Protein AF-A0AAU2UJ15-F1 (afdb_monomer)

Solvent-accessible surface area (backbone atoms only — not comparable to full-atom values): 10724 Å² total; per-residue (Å²): 136,93,80,80,97,54,66,76,59,52,55,51,50,56,51,51,50,52,51,50,54,52,50,50,51,55,49,51,56,48,47,50,37,36,48,53,30,45,54,50,27,61,75,67,70,46,86,67,43,68,68,54,33,18,59,71,30,73,46,54,61,64,54,37,71,73,34,65,74,45,36,48,53,51,52,52,49,37,51,54,49,55,63,68,65,68,82,58,91,73,68,73,41,75,65,53,58,51,49,53,52,49,50,53,51,50,51,51,52,51,52,50,52,50,53,51,52,51,52,51,51,51,51,53,50,51,50,51,54,52,52,49,53,54,49,51,54,49,50,54,51,49,53,53,49,52,54,51,49,54,51,52,53,49,54,52,48,52,50,50,53,50,51,55,50,51,54,50,54,49,52,51,53,52,51,50,50,50,52,52,53,51,50,50,55,50,51,62,69,69,54,77,81,131

Foldseek 3Di:
DDDDDCPVVVVVVVVVVVVVVVVVVVLVLLLVLLLVQLVVCLVVVHQQDLVSSCVRSVHDSVSCVVDVVSVVSSVVSNVVSVVVPPDPVCPCDPVVVVVVVVVVVVVVVVVVVVVVVVVVVVVVVVVVVVVVVVVVVVVVVVVVVVVVVVVVVVVVVVVVVVVVVVVVVVVVVVVVVVVVVVVVVVVVVPDDDD

pLDDT: mean 87.51, std 13.22, range [42.09, 98.0]

Secondary structure (DSSP, 8-state):
------HHHHHHHHHHHHHHHHHHHHHHHHHHHHHHHHHHHHHTTPPP-HHHHHHHTT--HHHHHHSHHHHHHHHHHHHHHHHHT-SSTT-S-HHHHHHHHHHHHHHHHHHHHHHHHHHHHHHHHHHHHHHHHHHHHHHHHHHHHHHHHHHHHHHHHHHHHHHHHHHHHHHHHHHHHHHHHHHHHHHHHHS---

Mean predicted aligned error: 18.88 Å

Radius of gyration: 60.94 Å; Cα contacts (8 Å, |Δi|>4): 57; chains: 1; bounding box: 111×70×178 Å

Sequence (194 aa):
MKRPATSGANDRNARVERLRASRAKDSEDKIRRALDAVDGLLRSGRRITVTQVARDAAVSTWFIYNQPPVHQAVQDGIAAQREHVVPEARQVSSAGLRTDLALAREEIKDLKKERDRLRNRVRLSLGAELDEVNRNELIERVQQLEQRNTTLDQELSEARDQITALEGRLREAEDDLTAARGSLRRAMRAVPSP

Structure (mmCIF, N/CA/C/O backbone):
data_AF-A0AAU2UJ15-F1
#
_entry.id   AF-A0AAU2UJ15-F1
#
loop_
_atom_site.group_PDB
_atom_site.id
_atom_site.type_symbol
_atom_site.label_atom_id
_atom_site.label_alt_id
_atom_site.label_comp_id
_atom_site.label_asym_id
_atom_site.label_entity_id
_atom_site.label_seq_id
_atom_site.pdbx_PDB_ins_code
_atom_site.Cartn_x
_atom_site.Cartn_y
_atom_site.Cartn_z
_atom_site.occupancy
_atom_site.B_iso_or_equiv
_atom_site.auth_seq_id
_atom_site.auth_comp_id
_atom_site.auth_asym_id
_atom_site.auth_atom_id
_atom_site.pdbx_PDB_model_num
ATOM 1 N N . MET A 1 1 ? -6.739 57.228 104.298 1.00 42.09 1 MET A N 1
ATOM 2 C CA . MET A 1 1 ? -6.762 55.790 103.941 1.00 42.09 1 MET A CA 1
ATOM 3 C C . MET A 1 1 ? -7.404 55.630 102.569 1.00 42.09 1 MET A C 1
ATOM 5 O O . MET A 1 1 ? -8.563 55.981 102.407 1.00 42.09 1 MET A O 1
ATOM 9 N N . LYS A 1 2 ? -6.631 55.184 101.570 1.00 53.44 2 LYS A N 1
ATOM 10 C CA . LYS A 1 2 ? -7.093 54.915 100.198 1.00 53.44 2 LYS A CA 1
ATOM 11 C C . LYS A 1 2 ? -7.859 53.585 100.158 1.00 53.44 2 LYS A C 1
ATOM 13 O O . LYS A 1 2 ? -7.318 52.569 100.583 1.00 53.44 2 LYS A O 1
ATOM 18 N N . ARG A 1 3 ? -9.081 53.596 99.620 1.00 51.34 3 ARG A N 1
ATOM 19 C CA . ARG A 1 3 ? -9.895 52.423 99.244 1.00 51.34 3 ARG A CA 1
ATOM 20 C C . ARG A 1 3 ? -10.699 52.756 97.973 1.00 51.34 3 ARG A C 1
ATOM 22 O O . ARG A 1 3 ? -10.969 53.932 97.747 1.00 51.34 3 ARG A O 1
ATOM 29 N N . PRO A 1 4 ? -10.949 51.776 97.087 1.00 51.72 4 PRO A N 1
ATOM 30 C CA . PRO A 1 4 ? -10.333 51.819 95.763 1.00 51.72 4 PRO A CA 1
ATOM 31 C C . PRO A 1 4 ? -11.321 51.858 94.588 1.00 51.72 4 PRO A C 1
ATOM 33 O O . PRO A 1 4 ? -12.493 51.510 94.696 1.00 51.72 4 PRO A O 1
ATOM 36 N N . ALA A 1 5 ? -10.785 52.240 93.428 1.00 55.31 5 ALA A N 1
ATOM 37 C CA . ALA A 1 5 ? -11.439 52.308 92.124 1.00 55.31 5 ALA A CA 1
ATOM 38 C C . ALA A 1 5 ? -11.679 50.920 91.477 1.00 55.31 5 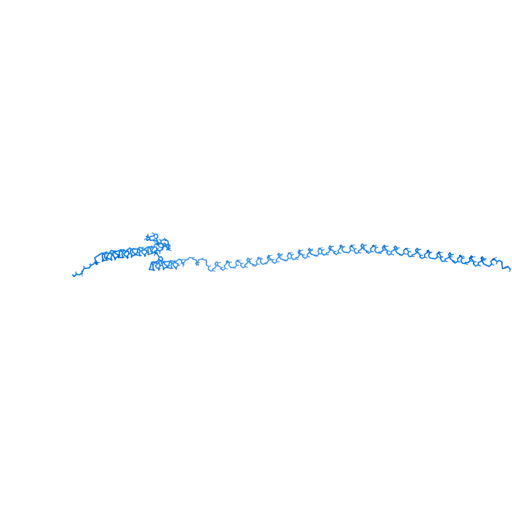ALA A C 1
ATOM 40 O O . ALA A 1 5 ? -11.244 50.670 90.355 1.00 55.31 5 ALA A O 1
ATOM 41 N N . THR A 1 6 ? -12.356 49.996 92.168 1.00 54.03 6 THR A N 1
ATOM 42 C CA . THR A 1 6 ? -12.600 48.615 91.685 1.00 54.03 6 THR A CA 1
ATOM 43 C C . THR A 1 6 ? -14.027 48.337 91.192 1.00 54.03 6 THR A C 1
ATOM 45 O O . THR A 1 6 ? -14.263 47.294 90.586 1.00 54.03 6 THR A O 1
ATOM 48 N N . SER A 1 7 ? -14.983 49.256 91.368 1.00 58.38 7 SER A N 1
ATOM 49 C CA . SER A 1 7 ? -16.401 49.014 91.030 1.00 58.38 7 SER A CA 1
ATOM 50 C C . SER A 1 7 ? -16.671 48.900 89.513 1.00 58.38 7 SER A C 1
ATOM 52 O O . SER A 1 7 ? -17.309 47.946 89.074 1.00 58.38 7 SER A O 1
ATOM 54 N N . GLY A 1 8 ? -16.099 49.779 88.679 1.00 59.44 8 GLY A N 1
ATOM 55 C CA . GLY A 1 8 ? -16.345 49.782 87.223 1.00 59.44 8 GLY A CA 1
ATOM 56 C C . GLY A 1 8 ? -15.648 48.670 86.418 1.00 59.44 8 GLY A C 1
ATOM 57 O O . GLY A 1 8 ? -15.993 48.433 85.258 1.00 59.44 8 GLY A O 1
ATOM 58 N N . ALA A 1 9 ? -14.659 47.988 87.004 1.00 60.19 9 ALA A N 1
ATOM 59 C CA . ALA A 1 9 ? -14.038 46.798 86.411 1.00 60.19 9 ALA A CA 1
ATOM 60 C C . ALA A 1 9 ? -14.859 45.532 86.717 1.00 60.19 9 ALA A C 1
ATOM 62 O O . ALA A 1 9 ? -15.022 44.675 85.849 1.00 60.19 9 ALA A O 1
ATOM 63 N N . ASN A 1 10 ? -15.440 45.457 87.918 1.00 66.19 10 ASN A N 1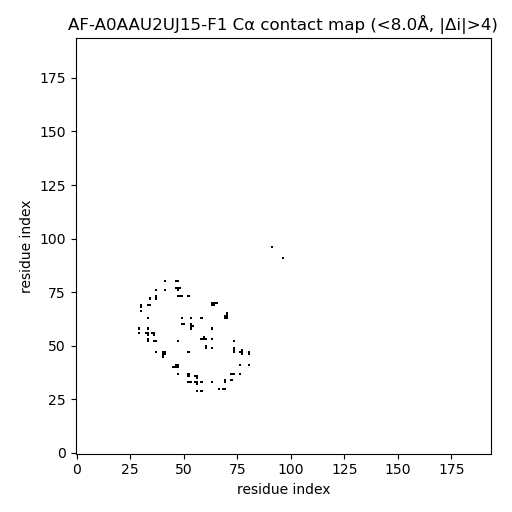
ATOM 64 C CA . ASN A 1 10 ? -16.254 44.326 88.356 1.00 66.19 10 ASN A CA 1
ATOM 65 C C . ASN A 1 10 ? -17.585 44.239 87.583 1.00 66.19 10 ASN A C 1
ATOM 67 O O . ASN A 1 10 ? -18.014 43.157 87.193 1.00 66.19 10 ASN A O 1
ATOM 71 N N . ASP A 1 11 ? -18.183 45.390 87.265 1.00 74.00 11 ASP A N 1
ATOM 72 C CA . ASP A 1 11 ? -19.453 45.468 86.530 1.00 74.00 11 ASP A CA 1
ATOM 73 C C . ASP A 1 11 ? -19.299 45.119 85.031 1.00 74.00 11 ASP A C 1
ATOM 75 O O . ASP A 1 11 ? -20.148 44.457 84.423 1.00 74.00 11 ASP A O 1
ATOM 79 N N . ARG A 1 12 ? -18.144 45.463 84.436 1.00 76.12 12 ARG A N 1
ATOM 80 C CA . ARG A 1 12 ? -17.758 45.004 83.089 1.00 76.12 12 ARG A CA 1
ATOM 81 C C . ARG A 1 12 ? -17.547 43.494 83.045 1.00 76.12 12 ARG A C 1
ATOM 83 O O . ARG A 1 12 ? -18.076 42.852 82.140 1.00 76.12 12 ARG A O 1
ATOM 90 N N . ASN A 1 13 ? -16.843 42.924 84.021 1.00 82.75 13 ASN A N 1
ATOM 91 C CA . ASN A 1 13 ? -16.630 41.478 84.096 1.00 82.75 13 ASN A CA 1
ATOM 92 C C . ASN A 1 13 ? -17.957 40.727 84.282 1.00 82.75 13 ASN A C 1
ATOM 94 O O . ASN A 1 13 ? -18.231 39.790 83.539 1.00 82.75 13 ASN A O 1
ATOM 98 N N . ALA A 1 14 ? -18.844 41.201 85.163 1.00 81.44 14 ALA A N 1
ATOM 99 C CA . ALA A 1 14 ? -20.175 40.617 85.346 1.00 81.44 14 ALA A CA 1
ATOM 100 C C . ALA A 1 14 ? -21.054 40.705 84.080 1.00 81.44 14 ALA A C 1
ATOM 102 O O . ALA A 1 14 ? -21.854 39.810 83.797 1.00 81.44 14 ALA A O 1
ATOM 103 N N . ARG A 1 15 ? -20.924 41.774 83.282 1.00 81.31 15 ARG A N 1
ATOM 104 C CA . ARG A 1 15 ? -21.587 41.884 81.970 1.00 81.31 15 ARG A CA 1
ATOM 105 C C . ARG A 1 15 ? -20.995 40.911 80.943 1.00 81.31 15 ARG A C 1
ATOM 107 O O . ARG A 1 15 ? -21.758 40.299 80.198 1.00 81.31 15 ARG A O 1
ATOM 114 N N . VAL A 1 16 ? -19.671 40.756 80.905 1.00 87.44 16 VAL A N 1
ATOM 115 C CA . VAL A 1 16 ? -18.987 39.808 80.008 1.00 87.44 16 VAL A CA 1
ATOM 116 C C . VAL A 1 16 ? -19.365 38.366 80.345 1.00 87.44 16 VAL A C 1
ATOM 118 O O . VAL A 1 16 ? -19.682 37.603 79.434 1.00 87.44 16 VAL A O 1
ATOM 121 N N . GLU A 1 17 ? -19.428 38.008 81.627 1.00 86.31 17 GLU A N 1
ATOM 122 C CA . GLU A 1 17 ? -19.842 36.668 82.056 1.00 86.31 17 GLU A CA 1
ATOM 123 C C . GLU A 1 17 ? -21.307 36.374 81.716 1.00 86.31 17 GLU A C 1
ATOM 125 O O . GLU A 1 17 ? -21.610 35.310 81.178 1.00 86.31 17 GLU A O 1
ATOM 130 N N . ARG A 1 18 ? -22.218 37.342 81.893 1.00 85.38 18 ARG A N 1
ATOM 131 C CA . ARG A 1 18 ? -23.610 37.191 81.430 1.00 85.38 18 ARG A CA 1
ATOM 132 C C . ARG A 1 18 ? -23.704 36.969 79.918 1.00 85.38 18 ARG A C 1
ATOM 134 O O . ARG A 1 18 ? -24.502 36.149 79.470 1.00 85.38 18 ARG A O 1
ATOM 141 N N . LEU A 1 19 ? -22.874 37.655 79.129 1.00 87.50 19 LEU A N 1
ATOM 142 C CA . LEU A 1 19 ? -22.829 37.461 77.677 1.00 87.50 19 LEU A CA 1
ATOM 143 C C . LEU A 1 19 ? -22.267 36.082 77.297 1.00 87.50 19 LEU A C 1
ATOM 145 O O . LEU A 1 19 ? -22.782 35.450 76.376 1.00 87.50 19 LEU A O 1
ATOM 149 N N . ARG A 1 20 ? -21.235 35.604 78.002 1.00 88.25 20 ARG A N 1
ATOM 150 C CA . ARG A 1 20 ? -20.675 34.256 77.811 1.00 88.25 20 ARG A CA 1
ATOM 151 C C . ARG A 1 20 ? -21.703 33.177 78.131 1.00 88.25 20 ARG A C 1
ATOM 153 O O . ARG A 1 20 ? -21.905 32.293 77.306 1.00 88.25 20 ARG A O 1
ATOM 160 N N . ALA A 1 21 ? -22.398 33.300 79.261 1.00 85.81 21 ALA A N 1
ATOM 161 C CA . ALA A 1 21 ? -23.451 32.371 79.661 1.00 85.81 21 ALA A CA 1
ATOM 162 C C . ALA A 1 21 ? -24.615 32.348 78.654 1.00 85.81 21 ALA A C 1
ATOM 164 O O . ALA A 1 21 ? -25.065 31.275 78.257 1.00 85.81 21 ALA A O 1
ATOM 165 N N . SER A 1 22 ? -25.052 33.518 78.171 1.00 88.62 22 SER A N 1
ATOM 166 C CA . SER A 1 22 ? -26.078 33.601 77.123 1.00 88.62 22 SER A CA 1
ATOM 167 C C . SER A 1 22 ? -25.632 32.897 75.840 1.00 88.62 22 SER A C 1
ATOM 169 O O . SER A 1 22 ? -26.386 32.114 75.275 1.00 88.62 22 SER A O 1
ATOM 171 N N . ARG A 1 23 ? -24.388 33.124 75.396 1.00 86.62 23 ARG A N 1
ATOM 172 C CA . ARG A 1 23 ? -23.853 32.487 74.183 1.00 86.62 23 ARG A CA 1
ATOM 173 C C . ARG A 1 23 ? -23.666 30.981 74.327 1.00 86.62 23 ARG A C 1
ATOM 175 O O . ARG A 1 23 ? -23.845 30.271 73.342 1.00 86.62 23 ARG A O 1
ATOM 182 N N . ALA A 1 24 ? -23.305 30.503 75.517 1.00 86.25 24 ALA A N 1
ATOM 183 C CA . ALA A 1 24 ? -23.212 29.075 75.798 1.00 86.25 24 ALA A CA 1
ATOM 184 C C . ALA A 1 24 ? -24.586 28.411 75.640 1.00 86.25 24 ALA A C 1
ATOM 186 O O . ALA A 1 24 ? -24.714 27.462 74.870 1.00 86.25 24 ALA A O 1
ATOM 187 N N . LYS A 1 25 ? -25.628 28.999 76.242 1.00 88.69 25 LYS A N 1
ATOM 188 C CA . LYS A 1 25 ? -27.009 28.523 76.106 1.00 88.69 25 LYS A CA 1
ATOM 189 C C . LYS A 1 25 ? -27.497 28.542 74.653 1.00 88.69 25 LYS A C 1
ATOM 191 O O . LYS A 1 25 ? -28.014 27.542 74.164 1.00 88.69 25 LYS A O 1
ATOM 196 N N . ASP A 1 26 ? -27.245 29.633 73.928 1.00 88.19 26 ASP A N 1
ATOM 197 C CA . ASP A 1 26 ? -27.602 29.731 72.506 1.00 88.19 26 ASP A CA 1
ATOM 198 C C . ASP A 1 26 ? -26.884 28.672 71.654 1.00 88.19 26 ASP A C 1
ATOM 200 O O . ASP A 1 26 ? -27.421 28.193 70.651 1.00 88.19 26 ASP A O 1
ATOM 204 N N . SER A 1 27 ? -25.647 28.325 72.020 1.00 88.19 27 SER A N 1
ATOM 205 C CA . SER A 1 27 ? -24.882 27.273 71.354 1.00 88.19 27 SER A CA 1
ATOM 206 C C . SER A 1 27 ? -25.470 25.895 71.647 1.00 88.19 27 SER A C 1
ATOM 208 O O . SER A 1 27 ? -25.670 25.121 70.715 1.00 88.19 27 SER A O 1
ATOM 210 N N . GLU A 1 28 ? -25.798 25.599 72.905 1.00 91.62 28 GLU A N 1
ATOM 211 C CA . GLU A 1 28 ? -26.441 24.342 73.311 1.00 91.62 28 GLU A CA 1
ATOM 212 C C . GLU A 1 28 ? -27.790 24.139 72.612 1.00 91.62 28 GLU A C 1
ATOM 214 O O . GLU A 1 28 ? -28.056 23.062 72.078 1.00 91.62 28 GLU A O 1
ATOM 219 N N . ASP A 1 29 ? -28.611 25.187 72.526 1.00 92.69 29 ASP A N 1
ATOM 220 C CA . ASP A 1 29 ? -29.911 25.130 71.853 1.00 92.69 29 ASP A CA 1
ATOM 221 C C . ASP A 1 29 ? -29.770 24.905 70.338 1.00 92.69 29 ASP A C 1
ATOM 223 O O . ASP A 1 29 ? -30.597 24.230 69.718 1.00 92.69 29 ASP A O 1
ATOM 227 N N . LYS A 1 30 ? -28.711 25.437 69.714 1.00 92.56 30 LYS A N 1
ATOM 228 C CA . LYS A 1 30 ? -28.386 25.159 68.304 1.00 92.56 30 LYS A CA 1
ATOM 229 C C . LYS A 1 30 ? -27.865 23.738 68.098 1.00 92.56 30 LYS A C 1
ATOM 231 O O . LYS A 1 30 ? -28.223 23.124 67.096 1.00 92.56 30 LYS A O 1
ATOM 236 N N . ILE A 1 31 ? -27.056 23.215 69.023 1.00 94.00 31 ILE A N 1
ATOM 237 C CA . ILE A 1 31 ? -26.585 21.822 68.981 1.00 94.00 31 ILE A CA 1
ATOM 238 C C . ILE A 1 31 ? -27.782 20.878 69.081 1.00 94.00 31 ILE A C 1
ATOM 240 O O . ILE A 1 31 ? -27.936 20.014 68.223 1.00 94.00 31 ILE A O 1
ATOM 244 N N . ARG A 1 32 ? -28.666 21.087 70.066 1.00 94.38 32 ARG A N 1
ATOM 245 C CA . ARG A 1 32 ? -29.850 20.245 70.284 1.00 94.38 32 ARG A CA 1
ATOM 246 C C . ARG A 1 32 ? -30.734 20.177 69.040 1.00 94.38 32 ARG A C 1
ATOM 248 O O . ARG A 1 32 ? -30.984 19.089 68.540 1.00 94.38 32 ARG A O 1
ATOM 255 N N . ARG A 1 33 ? -31.092 21.332 68.465 1.00 94.81 33 ARG A N 1
ATOM 256 C CA . ARG A 1 33 ? -31.900 21.388 67.232 1.00 94.81 33 ARG A CA 1
ATOM 257 C C . ARG A 1 33 ? -31.240 20.684 66.049 1.00 94.81 33 ARG A C 1
ATOM 259 O O . ARG A 1 33 ? -31.937 20.097 65.229 1.00 94.81 33 ARG A O 1
ATOM 266 N N . ALA A 1 34 ? -29.915 20.759 65.938 1.00 94.00 34 ALA A N 1
ATOM 267 C CA . ALA A 1 34 ? -29.193 20.094 64.863 1.00 94.00 34 ALA A CA 1
ATOM 268 C C . ALA A 1 34 ? -29.192 18.568 65.016 1.00 94.00 34 ALA A C 1
ATOM 270 O O . ALA A 1 34 ? -29.388 17.873 64.022 1.00 94.00 34 ALA A O 1
ATOM 271 N N . LEU A 1 35 ? -29.040 18.056 66.239 1.00 94.62 35 LEU A N 1
ATOM 272 C CA . LEU A 1 35 ? -29.158 16.624 66.523 1.00 94.62 35 LEU A CA 1
ATOM 273 C C . LEU A 1 35 ? -30.591 16.122 66.288 1.00 94.62 35 LEU A C 1
ATOM 275 O O . LEU A 1 35 ? -30.781 15.147 65.566 1.00 94.62 35 LEU A O 1
ATOM 279 N N . ASP A 1 36 ? -31.600 16.857 66.767 1.00 94.88 36 ASP A N 1
ATOM 280 C CA . ASP A 1 36 ? -33.013 16.517 66.548 1.00 94.88 36 ASP A CA 1
ATOM 281 C C . ASP A 1 36 ? -33.367 16.461 65.049 1.00 94.88 36 ASP A C 1
ATOM 283 O O . ASP A 1 36 ? -34.137 15.602 64.610 1.00 94.88 36 ASP A O 1
ATOM 287 N N . ALA A 1 37 ? -32.788 17.359 64.241 1.00 94.69 37 ALA A N 1
ATOM 288 C CA . ALA A 1 37 ? -32.964 17.364 62.790 1.00 94.69 37 ALA A CA 1
ATOM 289 C C . ALA A 1 37 ? -32.333 16.131 62.121 1.00 94.69 37 ALA A C 1
ATOM 291 O O . ALA A 1 37 ? -32.938 15.557 61.214 1.00 94.69 37 ALA A O 1
ATOM 292 N N . VAL A 1 38 ? -31.151 15.692 62.574 1.00 93.50 38 VAL A N 1
ATOM 293 C CA . VAL A 1 38 ? -30.529 14.442 62.101 1.00 93.50 38 VAL A CA 1
ATOM 294 C C . VAL A 1 38 ? -31.427 13.247 62.428 1.00 93.50 38 VAL A C 1
ATOM 296 O O . VAL A 1 38 ? -31.755 12.472 61.528 1.00 93.50 38 VAL A O 1
ATOM 299 N N . ASP A 1 39 ? -31.914 13.148 63.665 1.00 91.81 39 ASP A N 1
ATOM 300 C CA . ASP A 1 39 ? -32.799 12.059 64.097 1.00 91.81 39 ASP A CA 1
ATOM 301 C C . ASP A 1 39 ? -34.148 12.065 63.365 1.00 91.81 39 ASP A C 1
ATOM 303 O O . ASP A 1 39 ? -34.732 11.014 63.082 1.00 91.81 39 ASP A O 1
ATOM 307 N N . GLY A 1 40 ? -34.680 13.248 63.050 1.00 90.94 40 GLY A N 1
ATOM 308 C CA . GLY A 1 40 ? -35.883 13.399 62.231 1.00 90.94 40 GLY A CA 1
ATOM 309 C C . GLY A 1 40 ? -35.680 12.903 60.796 1.00 90.94 40 GLY A C 1
ATOM 310 O O . GLY A 1 40 ? -36.541 12.211 60.243 1.00 90.94 40 GLY A O 1
ATOM 311 N N . LEU A 1 41 ? -34.527 13.202 60.192 1.00 90.75 41 LEU A N 1
ATOM 312 C CA . LEU A 1 41 ? -34.178 12.730 58.850 1.00 90.75 41 LEU A CA 1
ATOM 313 C C . LEU A 1 41 ? -33.923 11.217 58.819 1.00 90.75 41 LEU A C 1
ATOM 315 O O . LEU A 1 41 ? -34.392 10.551 57.897 1.00 90.75 41 LEU A O 1
ATOM 319 N N . LEU A 1 42 ? -33.277 10.665 59.852 1.00 88.50 42 LEU A N 1
ATOM 320 C CA . LEU A 1 42 ? -33.111 9.218 60.017 1.00 88.50 42 LEU A CA 1
ATOM 321 C C . LEU A 1 42 ? -34.465 8.505 60.097 1.00 88.50 42 LEU A C 1
ATOM 323 O O . LEU A 1 42 ? -34.724 7.594 59.313 1.00 88.50 42 LEU A O 1
ATOM 327 N N . ARG A 1 43 ? -35.362 8.957 60.985 1.00 85.75 43 ARG A N 1
ATOM 328 C CA . ARG A 1 43 ? -36.688 8.341 61.181 1.00 85.75 43 ARG A CA 1
ATOM 329 C C . ARG A 1 43 ? -37.600 8.448 59.962 1.00 85.75 43 ARG A C 1
ATOM 331 O O . ARG A 1 43 ? -38.386 7.544 59.711 1.00 85.75 43 ARG A O 1
ATOM 338 N N . SER A 1 44 ? -37.508 9.546 59.213 1.00 85.62 44 SER A N 1
ATOM 339 C CA . SER A 1 44 ? -38.316 9.754 58.004 1.00 85.62 44 SER A CA 1
ATOM 340 C C . SER A 1 44 ? -37.746 9.079 56.753 1.00 85.62 44 SER A C 1
ATOM 342 O O . SER A 1 44 ? -38.377 9.141 55.699 1.00 85.62 44 SER A O 1
ATOM 344 N N . GLY A 1 45 ? -36.552 8.478 56.831 1.00 80.38 45 GLY A N 1
ATOM 345 C CA . GLY A 1 45 ? -35.865 7.889 55.677 1.00 80.38 45 GLY A CA 1
ATOM 346 C C . GLY A 1 45 ? -35.435 8.914 54.619 1.00 80.38 45 GLY A C 1
ATOM 347 O O . GLY A 1 45 ? -35.028 8.543 53.518 1.00 80.38 45 GLY A O 1
ATOM 348 N N . ARG A 1 46 ? -35.521 10.216 54.919 1.00 83.06 46 ARG A N 1
ATOM 349 C CA . ARG A 1 46 ? -35.112 11.287 54.004 1.00 83.06 46 ARG A CA 1
ATOM 350 C C . ARG A 1 46 ? -33.593 11.381 53.980 1.00 83.06 46 ARG A C 1
ATOM 352 O O . ARG A 1 46 ? -32.941 11.295 55.017 1.00 83.06 46 ARG A O 1
ATOM 359 N N . ARG A 1 47 ? -33.022 11.615 52.796 1.00 85.62 47 ARG A N 1
ATOM 360 C CA . ARG A 1 47 ? -31.566 11.702 52.616 1.00 85.62 47 ARG A CA 1
ATOM 361 C C . ARG A 1 47 ? -30.948 12.758 53.538 1.00 85.62 47 ARG A C 1
ATOM 363 O O . ARG A 1 47 ? -31.287 13.939 53.447 1.00 85.62 47 ARG A O 1
ATOM 370 N N . ILE A 1 48 ? -29.993 12.334 54.359 1.00 90.69 48 ILE A N 1
ATOM 371 C CA . ILE A 1 48 ? -29.238 13.214 55.250 1.00 90.69 48 ILE A CA 1
ATOM 372 C C . ILE A 1 48 ? -28.136 13.897 54.446 1.00 90.69 48 ILE A C 1
ATOM 374 O O . ILE A 1 48 ? -27.325 13.259 53.774 1.00 90.69 48 ILE A O 1
ATOM 378 N N . THR A 1 49 ? -28.111 15.225 54.503 1.00 92.69 49 THR A N 1
ATOM 379 C CA . THR A 1 49 ? -27.025 16.050 53.970 1.00 92.69 49 THR A CA 1
ATOM 380 C C . THR A 1 49 ? -26.770 17.215 54.915 1.00 92.69 49 THR A C 1
ATOM 382 O O . THR A 1 49 ? -27.680 17.683 55.598 1.00 92.69 49 THR A O 1
ATOM 385 N N . VAL A 1 50 ? -25.540 17.735 54.918 1.00 91.56 50 VAL A N 1
ATOM 386 C CA . VAL A 1 50 ? -25.164 18.890 55.751 1.00 91.56 50 VAL A CA 1
ATOM 387 C C . VAL A 1 50 ? -26.069 20.097 55.470 1.00 91.56 50 VAL A C 1
ATOM 389 O O . VAL A 1 50 ? -26.495 20.787 56.390 1.00 91.56 50 VAL A O 1
ATOM 392 N N . THR A 1 51 ? -26.419 20.334 54.203 1.00 93.06 51 THR A N 1
ATOM 393 C CA . THR A 1 51 ? -27.307 21.438 53.810 1.00 93.06 51 THR A CA 1
ATOM 394 C C . THR A 1 51 ? -28.743 21.233 54.281 1.00 93.06 51 THR A C 1
ATOM 396 O O . THR A 1 51 ? -29.390 22.202 54.675 1.00 93.06 51 THR A O 1
ATOM 399 N N . GLN A 1 52 ? -29.242 19.995 54.269 1.00 92.44 52 GLN A N 1
ATOM 400 C CA . GLN A 1 52 ? -30.587 19.685 54.743 1.00 92.44 52 GLN A CA 1
ATOM 401 C C . GLN A 1 52 ? -30.682 19.799 56.266 1.00 92.44 52 GLN A C 1
ATOM 403 O O . GLN A 1 52 ? -31.609 20.430 56.760 1.00 92.44 52 GLN A O 1
ATOM 408 N N . VAL A 1 53 ? -29.689 19.282 56.995 1.00 93.88 53 VAL A N 1
ATOM 409 C CA . VAL A 1 53 ? -29.615 19.413 58.459 1.00 93.88 53 VAL A CA 1
ATOM 410 C C . VAL A 1 53 ? -29.518 20.885 58.864 1.00 93.88 53 VAL A C 1
ATOM 412 O O . VAL A 1 53 ? -30.244 21.326 59.748 1.00 93.88 53 VAL A O 1
ATOM 415 N N . ALA A 1 54 ? -28.684 21.677 58.179 1.00 94.75 54 ALA A N 1
ATOM 416 C CA . ALA A 1 54 ? -28.560 23.114 58.436 1.00 94.75 54 ALA A CA 1
ATOM 417 C C . ALA A 1 54 ? -29.898 23.850 58.262 1.00 94.75 54 ALA A C 1
ATOM 419 O O . ALA A 1 54 ? -30.265 24.687 59.089 1.00 94.75 54 ALA A O 1
ATOM 420 N N . ARG A 1 55 ? -30.640 23.505 57.204 1.00 94.19 55 ARG A N 1
ATOM 421 C CA . ARG A 1 55 ? -31.955 24.080 56.910 1.00 94.19 55 ARG A CA 1
ATOM 422 C C . ARG A 1 55 ? -32.991 23.693 57.966 1.00 94.19 55 ARG A C 1
ATOM 424 O O . ARG A 1 55 ? -33.639 24.584 58.506 1.00 94.19 55 ARG A O 1
ATOM 431 N N . ASP A 1 56 ? -33.110 22.406 58.280 1.00 93.56 56 ASP A N 1
ATOM 432 C CA . ASP A 1 56 ? -34.137 21.889 59.197 1.00 93.56 56 ASP A CA 1
ATOM 433 C C . ASP A 1 56 ? -33.878 22.329 60.648 1.00 93.56 56 ASP A C 1
ATOM 435 O O . ASP A 1 56 ? -34.814 22.618 61.390 1.00 93.56 56 ASP A O 1
ATOM 439 N N . ALA A 1 57 ? -32.609 22.480 61.035 1.00 93.44 57 ALA A N 1
ATOM 440 C CA . ALA A 1 57 ? -32.219 22.983 62.350 1.00 93.44 57 ALA A CA 1
ATOM 441 C C . ALA A 1 57 ? -32.123 24.519 62.433 1.00 93.44 57 ALA A C 1
ATOM 443 O O . ALA A 1 57 ? -31.861 25.055 63.513 1.00 93.44 57 ALA A O 1
ATOM 444 N N . ALA A 1 58 ? -32.314 25.239 61.320 1.00 94.06 58 ALA A N 1
ATOM 445 C CA . ALA A 1 58 ? -32.102 26.684 61.199 1.00 94.06 58 ALA A CA 1
ATOM 446 C C . ALA A 1 58 ? -30.744 27.145 61.780 1.00 94.06 58 ALA A C 1
ATOM 448 O O . ALA A 1 58 ? -30.669 28.065 62.606 1.00 94.06 58 ALA A O 1
ATOM 449 N N . VAL A 1 59 ? -29.666 26.477 61.357 1.00 94.00 59 VAL A N 1
ATOM 450 C CA . VAL A 1 59 ? -28.267 26.807 61.679 1.00 94.00 59 VAL A CA 1
ATOM 451 C C . VAL A 1 59 ? -27.459 27.010 60.398 1.00 94.00 59 VAL A C 1
ATOM 453 O O . VAL A 1 59 ? -27.853 26.574 59.320 1.00 94.00 59 VAL A O 1
ATOM 456 N N . SER A 1 60 ? -26.310 27.681 60.487 1.00 93.44 60 SER A N 1
ATOM 457 C CA . SER A 1 60 ? -25.417 27.798 59.333 1.00 93.44 60 SER A CA 1
ATOM 458 C C . SER A 1 60 ? -24.671 26.487 59.080 1.00 93.44 60 SER A C 1
ATOM 460 O O . SER A 1 60 ? -24.345 25.744 60.005 1.00 93.44 60 SER A O 1
ATOM 462 N N . THR A 1 61 ? -24.319 26.224 57.824 1.00 93.12 61 THR A N 1
ATOM 463 C CA . THR A 1 61 ? -23.475 25.083 57.434 1.00 93.12 61 THR A CA 1
ATOM 464 C C . THR A 1 61 ? -22.132 25.103 58.165 1.00 93.12 61 THR A C 1
ATOM 466 O O . THR A 1 61 ? -21.642 24.067 58.603 1.00 93.12 61 THR A O 1
ATOM 469 N N . TRP A 1 62 ? -21.560 26.296 58.361 1.00 94.94 62 TRP A N 1
ATOM 470 C CA . TRP A 1 62 ? -20.326 26.481 59.125 1.00 94.94 62 TRP A CA 1
ATOM 471 C C . TRP A 1 62 ? -20.469 26.054 60.593 1.00 94.94 62 TRP A C 1
ATOM 473 O O . TRP A 1 62 ? -19.547 25.456 61.136 1.00 94.94 62 TRP A O 1
ATOM 483 N N . PHE A 1 63 ? -21.628 26.289 61.226 1.00 92.88 63 PHE A N 1
ATOM 484 C CA . PHE A 1 63 ? -21.881 25.842 62.600 1.00 92.88 63 PHE A CA 1
ATOM 485 C C . PHE A 1 63 ? -21.811 24.317 62.726 1.00 92.88 63 PHE A C 1
ATOM 487 O O . PHE A 1 63 ? -21.244 23.824 63.694 1.00 92.88 63 PHE A O 1
ATOM 494 N N . ILE A 1 64 ? -22.322 23.578 61.734 1.00 92.19 64 ILE A N 1
ATOM 495 C CA . ILE A 1 64 ? -22.237 22.112 61.718 1.00 92.19 64 ILE A CA 1
ATOM 496 C C . ILE A 1 64 ? -20.779 21.665 61.689 1.00 92.19 64 ILE A C 1
ATOM 498 O O . ILE A 1 64 ? -20.394 20.843 62.505 1.00 92.19 64 ILE A O 1
ATOM 502 N N . TYR A 1 65 ? -19.956 22.234 60.804 1.00 92.81 65 TYR A N 1
ATOM 503 C CA . TYR A 1 65 ? -18.535 21.881 60.723 1.00 92.81 65 TYR A CA 1
ATOM 504 C C . TYR A 1 65 ? -17.730 22.302 61.958 1.00 92.81 65 TYR A C 1
ATOM 506 O O . TYR A 1 65 ? -16.799 21.606 62.347 1.00 92.81 65 TYR A O 1
ATOM 514 N N . ASN A 1 66 ? -18.077 23.435 62.573 1.00 93.81 66 ASN A N 1
ATOM 515 C CA . ASN A 1 66 ? -17.344 23.979 63.714 1.00 93.81 66 ASN A CA 1
ATOM 516 C C . ASN A 1 66 ? -17.743 23.340 65.055 1.00 93.81 66 ASN A C 1
ATOM 518 O O . ASN A 1 66 ? -17.030 23.516 66.039 1.00 93.81 66 ASN A O 1
ATOM 522 N N . GLN A 1 67 ? -18.875 22.634 65.123 1.00 92.56 67 GLN A N 1
ATOM 523 C CA . GLN A 1 67 ? -19.314 21.923 66.323 1.00 92.56 67 GLN A CA 1
ATOM 524 C C . GLN A 1 67 ? -19.099 20.414 66.149 1.00 92.56 67 GLN A C 1
ATOM 526 O O . GLN A 1 67 ? -19.916 19.759 65.495 1.00 92.56 67 GLN A O 1
ATOM 531 N N . PRO A 1 68 ? -18.051 19.833 66.771 1.00 91.00 68 PRO A N 1
ATOM 532 C CA . PRO A 1 68 ? -17.739 18.411 66.651 1.00 91.00 68 PRO A CA 1
ATOM 533 C C . PRO A 1 68 ? -18.920 17.451 66.867 1.00 91.00 68 PRO A C 1
ATOM 535 O O . PRO A 1 68 ? -19.089 16.575 66.020 1.00 91.00 68 PRO A O 1
ATOM 538 N N . PRO A 1 69 ? -19.777 17.606 67.905 1.00 90.94 69 PRO A N 1
ATOM 539 C CA . PRO A 1 69 ? -20.858 16.643 68.138 1.00 90.94 69 PRO A CA 1
ATOM 540 C C . PRO A 1 69 ? -21.907 16.649 67.018 1.00 90.94 69 PRO A C 1
ATOM 542 O O . PRO A 1 69 ? -22.442 15.604 66.664 1.00 90.94 69 PRO A O 1
ATOM 545 N N . VAL A 1 70 ? -22.177 17.813 66.418 1.00 91.38 70 VAL A N 1
ATOM 546 C CA . VAL A 1 70 ? -23.143 17.932 65.317 1.00 91.38 70 VAL A CA 1
ATOM 547 C C . VAL A 1 70 ? -22.547 17.382 64.026 1.00 91.38 70 VAL A C 1
ATOM 549 O O . VAL A 1 70 ? -23.218 16.651 63.300 1.00 91.38 70 VAL A O 1
ATOM 552 N N . HIS A 1 71 ? -21.282 17.707 63.742 1.00 92.06 71 HIS A N 1
ATOM 553 C CA . HIS A 1 71 ? -20.589 17.180 62.571 1.00 92.06 71 HIS A CA 1
ATOM 554 C C . HIS A 1 71 ? -20.547 15.648 62.585 1.00 92.06 71 HIS A C 1
ATOM 556 O O . HIS A 1 71 ? -20.858 15.027 61.571 1.00 92.06 71 HIS A O 1
ATOM 562 N N . GLN A 1 72 ? -20.197 15.051 63.729 1.00 93.12 72 GLN A N 1
ATOM 563 C CA . GLN A 1 72 ? -20.149 13.597 63.902 1.00 93.12 72 GLN A CA 1
ATOM 564 C C . GLN A 1 72 ? -21.521 12.964 63.668 1.00 93.12 72 GLN A C 1
ATOM 566 O O . GLN A 1 72 ? -21.638 12.118 62.789 1.00 93.12 72 GLN A O 1
A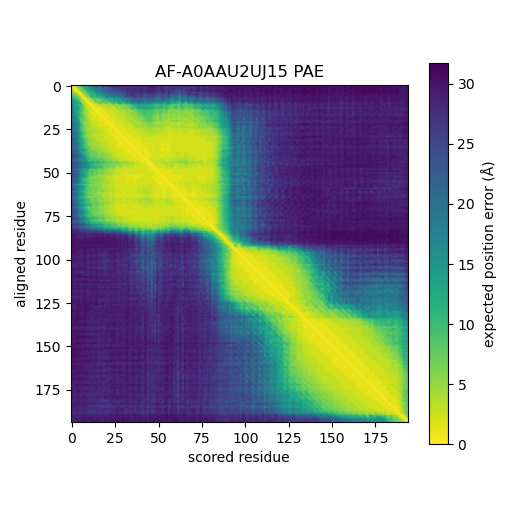TOM 571 N N . ALA A 1 73 ? -22.574 13.466 64.320 1.00 92.00 73 ALA A N 1
ATOM 572 C CA . ALA A 1 73 ? -23.929 12.943 64.136 1.00 92.00 73 ALA A CA 1
ATOM 573 C C . ALA A 1 73 ? -24.398 12.979 62.668 1.00 92.00 73 ALA A C 1
ATOM 575 O O . ALA A 1 73 ? -25.025 12.036 62.186 1.00 92.00 73 ALA A O 1
ATOM 576 N N . VAL A 1 74 ? -24.063 14.041 61.922 1.00 91.19 74 VAL A N 1
ATOM 577 C CA . VAL A 1 74 ? -24.381 14.122 60.486 1.00 91.19 74 VAL A CA 1
ATOM 578 C C . VAL A 1 74 ? -23.616 13.063 59.686 1.00 91.19 74 VAL A C 1
ATOM 580 O O . VAL A 1 74 ? -24.205 12.431 58.811 1.00 91.19 74 VAL A O 1
ATOM 583 N N . GLN A 1 75 ? -22.322 12.866 59.956 1.00 92.56 75 GLN A N 1
ATOM 584 C CA . GLN A 1 75 ? -21.513 11.863 59.252 1.00 92.56 75 GLN A CA 1
ATOM 585 C C . GLN A 1 75 ? -21.983 10.439 59.557 1.00 92.56 75 GLN A C 1
ATOM 587 O O . GLN A 1 75 ? -22.150 9.649 58.627 1.00 92.56 75 GLN A O 1
ATOM 592 N N . ASP A 1 76 ? -22.271 10.144 60.823 1.00 91.06 76 ASP A N 1
ATOM 593 C CA . ASP A 1 76 ? -22.765 8.840 61.265 1.00 91.06 76 ASP A CA 1
ATOM 594 C C . ASP A 1 76 ? -24.131 8.538 60.636 1.00 91.06 76 ASP A C 1
ATOM 596 O O . ASP A 1 76 ? -24.344 7.456 60.091 1.00 91.06 76 ASP A O 1
ATOM 600 N N . GLY A 1 77 ? -25.032 9.526 60.594 1.00 87.75 77 GLY A N 1
ATOM 601 C CA . GLY A 1 77 ? -26.322 9.391 59.917 1.00 87.75 77 GLY A CA 1
ATOM 602 C C . GLY A 1 77 ? -26.191 9.159 58.405 1.00 87.75 77 GLY A C 1
ATOM 603 O O . GLY A 1 77 ? -26.904 8.328 57.838 1.00 87.75 77 GLY A O 1
ATOM 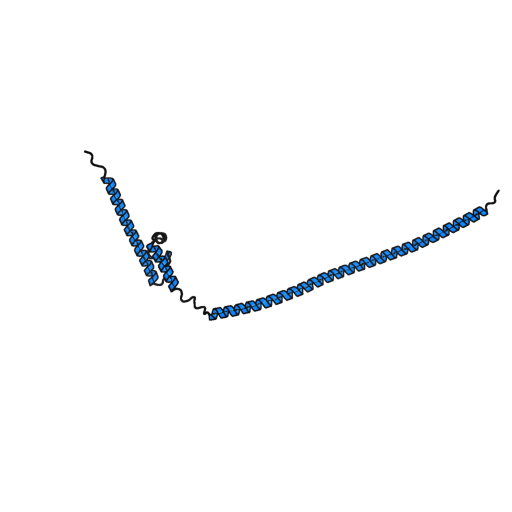604 N N . ILE A 1 78 ? -25.251 9.843 57.740 1.00 87.69 78 ILE A N 1
ATOM 605 C CA . ILE A 1 78 ? -24.945 9.613 56.317 1.00 87.69 78 ILE A CA 1
ATOM 606 C C . ILE A 1 78 ? -24.397 8.197 56.099 1.00 87.69 78 ILE A C 1
ATOM 608 O O . ILE A 1 78 ? -24.779 7.546 55.125 1.00 87.69 78 ILE A O 1
ATOM 612 N N . ALA A 1 79 ? -23.507 7.721 56.972 1.00 86.75 79 ALA A N 1
ATOM 613 C CA . ALA A 1 79 ? -22.935 6.380 56.892 1.00 86.75 79 ALA A CA 1
ATOM 614 C C . ALA A 1 79 ? -24.008 5.299 57.098 1.00 86.75 79 ALA A C 1
ATOM 616 O O . ALA A 1 79 ? -24.144 4.417 56.252 1.00 86.75 79 ALA A O 1
ATOM 617 N N . ALA A 1 80 ? -24.847 5.439 58.127 1.00 83.44 80 ALA A N 1
ATOM 618 C CA . ALA A 1 80 ? -25.955 4.526 58.399 1.00 83.44 80 ALA A CA 1
ATOM 619 C C . ALA A 1 80 ? -26.945 4.451 57.222 1.00 83.44 80 ALA A C 1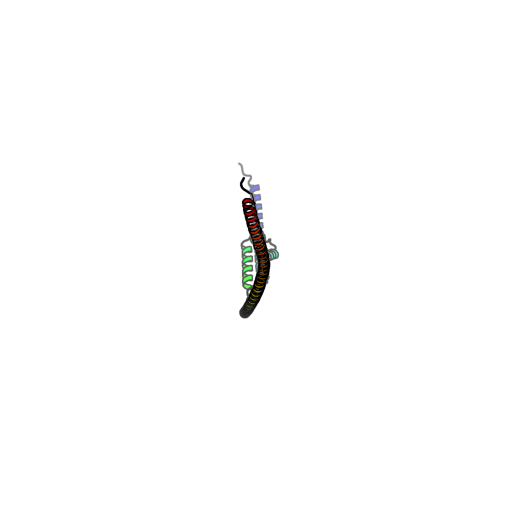
ATOM 621 O O . ALA A 1 80 ? -27.373 3.367 56.829 1.00 83.44 80 ALA A O 1
ATOM 622 N N . GLN A 1 81 ? -27.268 5.585 56.585 1.00 79.69 81 GLN A N 1
ATOM 623 C CA . GLN A 1 81 ? -28.105 5.576 55.379 1.00 79.69 81 GLN A CA 1
ATOM 624 C C . GLN A 1 81 ? -27.419 4.921 54.182 1.00 79.69 81 GLN A C 1
ATOM 626 O O . GLN A 1 81 ? -28.087 4.255 53.397 1.00 79.69 81 GLN A O 1
ATOM 631 N N . ARG A 1 82 ? -26.102 5.082 54.020 1.00 75.56 82 ARG A N 1
ATOM 632 C CA . ARG A 1 82 ? -25.371 4.387 52.952 1.00 75.56 82 ARG A CA 1
ATOM 633 C C . ARG A 1 82 ? -25.434 2.881 53.138 1.00 75.56 82 ARG A C 1
ATOM 635 O O . ARG A 1 82 ? -25.677 2.200 52.154 1.00 75.56 82 ARG A O 1
ATOM 642 N N . GLU A 1 83 ? -25.274 2.384 54.359 1.00 67.94 83 GLU A N 1
ATOM 643 C CA . GLU A 1 83 ? -25.386 0.952 54.657 1.00 67.94 83 GLU A CA 1
ATOM 644 C C . GLU A 1 83 ? -26.815 0.431 54.438 1.00 67.94 83 GLU A C 1
ATOM 646 O O . GLU A 1 83 ? -26.997 -0.629 53.841 1.00 67.94 83 GLU A O 1
ATOM 651 N N . HIS A 1 84 ? -27.836 1.210 54.810 1.00 62.06 84 HIS A N 1
ATOM 652 C CA . HIS A 1 84 ? -29.242 0.843 54.603 1.00 62.06 84 HIS A CA 1
ATOM 653 C C . HIS A 1 84 ? -29.742 0.963 53.152 1.00 62.06 84 HIS A C 1
ATOM 655 O O . HIS A 1 84 ? -30.716 0.300 52.804 1.00 62.06 84 HIS A O 1
ATOM 661 N N . VAL A 1 85 ? -29.097 1.762 52.293 1.00 55.91 85 VAL A N 1
ATOM 662 C CA . VAL A 1 85 ? -29.452 1.923 50.863 1.00 55.91 85 VAL A CA 1
ATOM 663 C C . VAL A 1 85 ? -28.763 0.874 49.966 1.00 55.91 85 VAL A C 1
ATOM 665 O O . VAL A 1 85 ? -29.010 0.826 48.762 1.00 55.91 85 VAL A O 1
ATOM 668 N N . VAL A 1 86 ? -27.964 -0.047 50.526 1.00 53.78 86 VAL A N 1
ATOM 669 C CA . VAL A 1 86 ? -27.465 -1.223 49.781 1.00 53.78 86 VAL A CA 1
ATOM 670 C C . VAL A 1 86 ? -28.374 -2.454 49.946 1.00 53.78 86 VAL A C 1
ATOM 672 O O . VAL A 1 86 ? -27.938 -3.484 50.464 1.00 53.78 86 VAL A O 1
ATOM 675 N N . PRO A 1 87 ? -29.620 -2.411 49.439 1.00 50.69 87 PRO A N 1
ATOM 676 C CA . PRO A 1 87 ? -30.199 -3.638 48.904 1.00 50.69 87 PRO A CA 1
ATOM 677 C C . PRO A 1 87 ? -30.990 -3.394 47.609 1.00 50.69 87 PRO A C 1
ATOM 679 O O . PRO A 1 87 ? -32.174 -3.685 47.546 1.00 50.69 87 PRO A O 1
ATOM 682 N N . GLU A 1 88 ? -30.346 -2.906 46.543 1.00 49.94 88 GLU A N 1
ATOM 683 C CA . GLU A 1 88 ? -30.953 -2.959 45.193 1.00 49.94 88 GLU A CA 1
ATOM 684 C C . GLU A 1 88 ? -29.931 -3.022 44.045 1.00 49.94 88 GLU A C 1
ATOM 686 O O . GLU A 1 88 ? -30.153 -3.704 43.048 1.00 49.94 88 GLU A O 1
ATOM 691 N N . ALA A 1 89 ? -28.722 -2.479 44.229 1.00 49.91 89 ALA A N 1
ATOM 692 C CA . ALA A 1 89 ? -27.625 -2.598 43.255 1.00 49.91 89 ALA A CA 1
ATOM 693 C C . ALA A 1 89 ? -27.072 -4.035 43.071 1.00 49.91 89 ALA A C 1
ATOM 695 O O . ALA A 1 89 ? -26.156 -4.256 42.283 1.00 49.91 89 ALA A O 1
ATOM 696 N N . ARG A 1 90 ? -27.628 -5.031 43.777 1.00 48.06 90 ARG A N 1
ATOM 697 C CA . ARG A 1 90 ? -27.295 -6.459 43.625 1.00 48.06 90 ARG A CA 1
ATOM 698 C C . ARG A 1 90 ? -28.241 -7.206 42.671 1.00 48.06 90 ARG A C 1
ATOM 700 O O . ARG A 1 90 ? -28.094 -8.414 42.509 1.00 48.06 90 ARG A O 1
ATOM 707 N N . GLN A 1 91 ? -29.186 -6.504 42.035 1.00 49.66 91 GLN A N 1
ATOM 708 C CA . GLN A 1 91 ? -30.175 -7.098 41.126 1.00 49.66 91 GLN A CA 1
ATOM 709 C C . GLN A 1 91 ? -29.772 -7.151 39.644 1.00 49.66 91 GLN A C 1
ATOM 711 O O . GLN A 1 91 ? -30.534 -7.694 38.847 1.00 49.66 91 GLN A O 1
ATOM 716 N N . VAL A 1 92 ? -28.564 -6.729 39.243 1.00 54.94 92 VAL A N 1
ATOM 717 C CA . VAL A 1 92 ? -27.991 -7.337 38.029 1.00 54.94 92 VAL A CA 1
ATOM 718 C C . VAL A 1 92 ? -27.558 -8.736 38.444 1.00 54.94 92 VAL A C 1
ATOM 720 O O . VAL A 1 92 ? -26.488 -8.929 39.025 1.00 54.94 92 VAL A O 1
ATOM 723 N N . SER A 1 93 ? -28.458 -9.707 38.264 1.00 62.25 93 SER A N 1
ATOM 724 C CA . SER A 1 93 ? -28.207 -11.084 38.676 1.00 62.25 93 SER A CA 1
ATOM 725 C C . SER A 1 93 ? -26.864 -11.543 38.102 1.00 62.25 93 SER A C 1
ATOM 727 O O . SER A 1 93 ? -26.505 -11.211 36.970 1.00 62.25 93 SER A O 1
ATOM 729 N N . SER A 1 94 ? -26.104 -12.335 38.858 1.00 73.00 94 SER A N 1
ATOM 730 C CA . SER A 1 94 ? -24.840 -12.890 38.351 1.00 73.00 94 SER A CA 1
ATOM 731 C C . SER A 1 94 ? -25.019 -13.659 37.029 1.00 73.00 94 SER A C 1
ATOM 733 O O . SER A 1 94 ? -24.059 -13.847 36.289 1.00 73.00 94 SER A O 1
ATOM 735 N N . ALA A 1 95 ? -26.238 -14.114 36.721 1.00 76.25 95 ALA A N 1
ATOM 736 C CA . ALA A 1 95 ? -26.592 -14.707 35.438 1.00 76.25 95 ALA A CA 1
ATOM 737 C C . ALA A 1 95 ? -26.637 -13.670 34.297 1.00 76.25 95 ALA A C 1
ATOM 739 O O . ALA A 1 95 ? -26.107 -13.949 33.224 1.00 76.25 95 ALA A O 1
ATOM 740 N N . GLY A 1 96 ? -27.166 -12.465 34.535 1.00 81.25 96 GLY A N 1
ATOM 741 C CA . GLY A 1 96 ? -27.150 -11.357 33.570 1.00 81.25 96 GLY A CA 1
ATOM 742 C C . GLY A 1 96 ? -25.727 -10.952 33.185 1.00 81.25 96 GLY A C 1
ATOM 743 O O . GLY A 1 96 ? -25.369 -11.019 32.016 1.00 81.25 96 GLY A O 1
ATOM 744 N N . LEU A 1 97 ? -24.859 -10.713 34.175 1.00 87.00 97 LEU A N 1
ATOM 745 C CA . LEU A 1 97 ? -23.449 -10.367 33.925 1.00 87.00 97 LEU A CA 1
ATOM 746 C C . LEU A 1 97 ? -22.683 -11.451 33.149 1.00 87.00 97 LEU A C 1
ATOM 748 O O . LEU A 1 97 ? -21.809 -11.141 32.343 1.00 87.00 97 LEU A O 1
ATOM 752 N N . ARG A 1 98 ? -22.989 -12.735 33.384 1.00 86.75 98 ARG A N 1
ATOM 753 C CA . ARG A 1 98 ? -22.395 -13.840 32.611 1.00 86.75 98 ARG A CA 1
ATOM 754 C C . ARG A 1 98 ? -22.896 -13.861 31.169 1.00 86.75 98 ARG A C 1
ATOM 756 O O . ARG A 1 98 ? -22.118 -14.200 30.283 1.00 86.75 98 ARG A O 1
ATOM 763 N N . THR A 1 99 ? -24.157 -13.499 30.953 1.00 92.31 99 THR A N 1
ATOM 764 C CA . THR A 1 99 ? -24.769 -13.419 29.621 1.00 92.31 99 THR A CA 1
ATOM 765 C C . THR A 1 99 ? -24.171 -12.259 28.832 1.00 92.31 99 THR A C 1
ATOM 767 O O . THR A 1 99 ? -23.690 -12.473 27.723 1.00 92.31 99 THR A O 1
ATOM 770 N N . ASP A 1 100 ? -24.065 -11.078 29.441 1.00 87.31 100 ASP A N 1
ATOM 771 C CA . ASP A 1 100 ? -23.446 -9.902 28.817 1.00 87.31 100 ASP A CA 1
ATOM 772 C C . ASP A 1 100 ? -21.969 -10.153 28.489 1.00 87.31 100 ASP A C 1
ATOM 774 O O . ASP A 1 100 ? -21.484 -9.801 27.416 1.00 87.31 100 ASP A O 1
ATOM 778 N N . LEU A 1 101 ? -21.243 -10.837 29.380 1.00 94.88 101 LEU A N 1
ATOM 779 C CA . LEU A 1 101 ? -19.856 -11.229 29.139 1.00 94.88 101 LEU A CA 1
ATOM 780 C C . LEU A 1 101 ? -19.726 -12.275 28.020 1.00 94.88 101 LEU A C 1
ATOM 782 O O . LEU A 1 101 ? -18.744 -12.247 27.276 1.00 94.88 101 LEU A O 1
ATOM 786 N N . ALA A 1 102 ? -20.679 -13.200 27.893 1.00 93.69 102 ALA A N 1
ATOM 787 C CA . ALA A 1 102 ? -20.709 -14.148 26.783 1.00 93.69 102 ALA A CA 1
ATOM 788 C C . ALA A 1 102 ? -20.963 -13.427 25.450 1.00 93.69 102 ALA A C 1
ATOM 790 O O . ALA A 1 102 ? -20.202 -13.637 24.504 1.00 93.69 102 ALA A O 1
ATOM 791 N N . LEU A 1 103 ? -21.940 -12.516 25.418 1.00 95.75 103 LEU A N 1
ATOM 792 C CA . LEU A 1 103 ? -22.278 -11.714 24.242 1.00 95.75 103 LEU A CA 1
ATOM 793 C C . LEU A 1 103 ? -21.107 -10.819 23.814 1.00 95.75 103 LEU A C 1
ATOM 795 O O . LEU A 1 103 ? -20.688 -10.854 22.661 1.00 95.75 103 LEU A O 1
ATOM 799 N N . ALA A 1 104 ? -20.485 -10.104 24.756 1.00 92.31 104 ALA A N 1
ATOM 800 C CA . ALA A 1 104 ? -19.324 -9.261 24.471 1.00 92.31 104 ALA A CA 1
ATOM 801 C C . ALA A 1 104 ? -18.127 -10.070 23.940 1.00 92.31 104 ALA A C 1
ATOM 803 O O . ALA A 1 104 ? -17.373 -9.606 23.084 1.00 92.31 104 ALA A O 1
ATOM 804 N N . ARG A 1 105 ? -17.927 -11.303 24.427 1.00 95.44 105 ARG A N 1
ATOM 805 C CA . ARG A 1 105 ? -16.871 -12.195 23.916 1.00 95.44 105 ARG A CA 1
ATOM 806 C C . ARG A 1 105 ? -17.153 -12.669 22.496 1.00 95.44 105 ARG A C 1
ATOM 808 O O . ARG A 1 105 ? -16.208 -12.795 21.714 1.00 95.44 105 ARG A O 1
ATOM 815 N N . GLU A 1 106 ? -18.411 -12.947 22.179 1.00 95.62 106 GLU A N 1
ATOM 816 C CA . GLU A 1 106 ? -18.838 -13.305 20.829 1.00 95.62 106 GLU A CA 1
ATOM 817 C C . GLU A 1 106 ? -18.647 -12.131 19.865 1.00 95.62 106 GLU A C 1
ATOM 819 O O . GLU A 1 106 ? -17.988 -12.285 18.837 1.00 95.62 106 GLU A O 1
ATOM 824 N N . GLU A 1 107 ? -19.063 -10.932 20.263 1.00 94.75 107 GLU A N 1
ATOM 825 C CA . GLU A 1 107 ? -18.883 -9.723 19.463 1.00 94.75 107 GLU A CA 1
ATOM 826 C C . GLU A 1 107 ? -17.398 -9.407 19.230 1.00 94.75 107 GLU A C 1
ATOM 828 O O . GLU A 1 107 ? -16.978 -9.171 18.098 1.00 94.75 107 GLU A O 1
ATOM 833 N N . ILE A 1 108 ? -16.546 -9.527 20.257 1.00 97.00 108 ILE A N 1
ATOM 834 C CA . ILE A 1 108 ? -15.087 -9.408 20.090 1.00 97.00 108 ILE A CA 1
ATOM 835 C C . ILE A 1 108 ? -14.558 -10.450 19.100 1.00 97.00 108 ILE A C 1
ATOM 837 O O . ILE A 1 108 ? -13.667 -10.147 18.301 1.00 97.00 108 ILE A O 1
ATOM 841 N N . LYS A 1 109 ? -15.049 -11.691 19.156 1.00 96.88 109 LYS A N 1
ATOM 842 C CA . LYS A 1 109 ? -14.622 -12.753 18.238 1.00 96.88 109 LYS A CA 1
ATOM 843 C C . LYS A 1 109 ? -14.997 -12.408 16.798 1.00 96.88 109 LYS A C 1
ATOM 845 O O . LYS A 1 109 ? -14.166 -12.594 15.909 1.00 96.88 109 LYS A O 1
ATOM 850 N N . ASP A 1 110 ? -16.193 -11.886 16.568 1.00 95.50 110 ASP A N 1
ATOM 851 C CA . ASP A 1 110 ? -16.651 -11.526 15.229 1.00 95.50 110 ASP A CA 1
ATOM 852 C C . ASP A 1 110 ? -15.966 -10.269 14.696 1.00 95.50 110 ASP A C 1
ATOM 854 O O . ASP A 1 110 ? -15.477 -10.279 13.565 1.00 95.50 110 ASP A O 1
ATOM 858 N N . LEU A 1 111 ? -15.770 -9.253 15.539 1.00 96.69 111 LEU A N 1
ATOM 859 C CA . LEU A 1 111 ? -14.972 -8.074 15.200 1.00 96.69 111 LEU A CA 1
ATOM 860 C C . LEU A 1 111 ? -13.528 -8.444 14.848 1.00 96.69 111 LEU A C 1
ATOM 862 O O . LEU A 1 111 ? -12.962 -7.898 13.901 1.00 96.69 111 LEU A O 1
ATOM 866 N N . LYS A 1 112 ? -12.917 -9.400 15.562 1.00 96.88 112 LYS A N 1
ATOM 867 C CA . LYS A 1 112 ? -11.577 -9.900 15.217 1.00 96.88 112 LYS A CA 1
ATOM 868 C C . LYS A 1 112 ? -11.562 -10.573 13.847 1.00 96.88 112 LYS A C 1
ATOM 870 O O . LYS A 1 112 ? -10.671 -10.266 13.060 1.00 96.88 112 LYS A O 1
ATOM 875 N N . LYS A 1 113 ? -12.541 -11.435 13.546 1.00 97.25 113 LYS A N 1
ATOM 876 C CA . LYS A 1 113 ? -12.656 -12.067 12.219 1.00 97.25 113 LYS A CA 1
ATOM 877 C C . LYS A 1 113 ? -12.813 -11.021 11.121 1.00 97.25 113 LYS A C 1
ATOM 879 O O . LYS A 1 113 ? -12.170 -11.142 10.083 1.00 97.25 113 LYS A O 1
ATOM 884 N N . GLU A 1 114 ? -13.639 -10.002 11.340 1.00 96.31 114 GLU A N 1
ATOM 885 C CA . GLU A 1 114 ? -13.872 -8.964 10.339 1.00 96.31 114 GLU A CA 1
ATOM 886 C C . GLU A 1 114 ? -12.630 -8.099 10.123 1.00 96.31 114 GLU A C 1
ATOM 888 O O . GLU A 1 114 ? -12.206 -7.883 8.990 1.00 96.31 114 GLU A O 1
ATOM 893 N N . ARG A 1 115 ? -11.954 -7.714 11.209 1.00 97.56 115 ARG A N 1
ATOM 894 C CA . ARG A 1 115 ? -10.656 -7.035 11.155 1.00 97.56 115 ARG A CA 1
ATOM 895 C C . ARG A 1 115 ? -9.627 -7.852 10.376 1.00 97.56 115 ARG A C 1
ATOM 897 O O . ARG A 1 115 ? -8.889 -7.284 9.573 1.00 97.56 115 ARG A O 1
ATOM 904 N N . ASP A 1 116 ? -9.580 -9.166 10.576 1.00 96.69 116 ASP A N 1
ATOM 905 C CA . ASP A 1 116 ? -8.643 -10.040 9.867 1.00 96.69 116 ASP A CA 1
ATOM 906 C C . ASP A 1 116 ? -9.004 -10.176 8.374 1.00 96.69 116 ASP A C 1
ATOM 908 O O . ASP A 1 116 ? -8.119 -10.097 7.519 1.00 96.69 116 ASP A O 1
ATOM 912 N N . ARG A 1 117 ? -10.297 -10.277 8.033 1.00 96.44 117 ARG A N 1
ATOM 913 C CA . ARG A 1 117 ? -10.777 -10.262 6.636 1.00 96.44 117 ARG A CA 1
ATOM 914 C C . ARG A 1 117 ? -10.432 -8.959 5.924 1.00 96.44 117 ARG A C 1
ATOM 916 O O . ARG A 1 117 ? -9.881 -8.999 4.824 1.00 96.44 117 ARG A O 1
ATOM 923 N N . LEU A 1 118 ? -10.718 -7.816 6.547 1.00 96.44 118 LEU A N 1
ATOM 924 C CA . LEU A 1 118 ? -10.408 -6.500 5.990 1.00 96.44 118 LEU A CA 1
ATOM 925 C C . LEU A 1 118 ? -8.901 -6.322 5.813 1.00 96.44 118 LEU A C 1
ATOM 927 O O . LEU A 1 118 ? -8.455 -5.903 4.748 1.00 96.44 118 LEU A O 1
ATOM 931 N N . ARG A 1 119 ? -8.100 -6.722 6.807 1.00 95.44 119 ARG A N 1
ATOM 932 C CA . ARG A 1 119 ? -6.637 -6.663 6.714 1.00 95.44 119 ARG A CA 1
ATOM 933 C C . ARG A 1 119 ? -6.098 -7.522 5.572 1.00 95.44 119 ARG A C 1
ATOM 935 O O . ARG A 1 119 ? -5.182 -7.091 4.879 1.00 95.44 119 ARG A O 1
ATOM 942 N N . ASN A 1 120 ? -6.652 -8.715 5.369 1.00 94.06 120 ASN A N 1
ATOM 943 C CA . ASN A 1 120 ? -6.258 -9.576 4.256 1.00 94.06 120 ASN A CA 1
ATOM 944 C C . ASN A 1 120 ? -6.660 -8.979 2.905 1.00 94.06 120 ASN A C 1
ATOM 946 O O . ASN A 1 120 ? -5.847 -8.988 1.987 1.00 94.06 120 ASN A O 1
ATOM 950 N N . ARG A 1 121 ? -7.861 -8.398 2.795 1.00 94.12 121 ARG A N 1
ATOM 951 C CA . ARG A 1 121 ? -8.301 -7.716 1.570 1.00 94.12 121 ARG A CA 1
ATOM 952 C C . ARG A 1 121 ? -7.387 -6.544 1.219 1.00 94.12 121 ARG A C 1
ATOM 954 O O . ARG A 1 121 ? -6.936 -6.473 0.086 1.00 94.12 121 ARG A O 1
ATOM 961 N N . VAL A 1 122 ? -7.072 -5.689 2.193 1.00 93.62 122 VAL A N 1
ATOM 962 C CA . VAL A 1 122 ? -6.159 -4.552 1.991 1.00 93.62 122 VAL A CA 1
ATOM 963 C C . VAL A 1 122 ? -4.763 -5.030 1.603 1.00 93.62 122 VAL A C 1
ATOM 965 O O . VAL A 1 122 ? -4.162 -4.468 0.703 1.00 93.62 122 VAL A O 1
ATOM 968 N N . ARG A 1 123 ? -4.237 -6.087 2.236 1.00 91.00 123 ARG A N 1
ATOM 969 C CA . ARG A 1 123 ? -2.936 -6.659 1.845 1.00 91.00 123 ARG A CA 1
ATOM 970 C C . ARG A 1 123 ? -2.926 -7.157 0.404 1.00 91.00 123 ARG A C 1
ATOM 972 O O . ARG A 1 123 ? -1.945 -6.931 -0.291 1.00 91.00 123 ARG A O 1
ATOM 979 N N . LEU A 1 124 ? -3.987 -7.839 -0.021 1.00 91.75 124 LEU A N 1
ATOM 980 C CA . LEU A 1 124 ? -4.104 -8.345 -1.386 1.00 91.75 124 LEU A CA 1
ATOM 981 C C . LEU A 1 124 ? -4.250 -7.203 -2.398 1.00 91.75 124 LEU A C 1
ATOM 983 O O . LEU A 1 124 ? -3.599 -7.255 -3.434 1.00 91.75 124 LEU A O 1
ATOM 987 N N . SER A 1 125 ? -5.044 -6.169 -2.093 1.00 90.50 125 SER A N 1
ATOM 988 C CA . SER A 1 125 ? -5.203 -5.016 -2.988 1.00 90.50 125 SER A CA 1
ATOM 989 C C . SER A 1 125 ? -3.917 -4.199 -3.096 1.00 90.50 125 SER A C 1
ATOM 991 O O . SER A 1 125 ? -3.488 -3.918 -4.205 1.00 90.50 125 SER A O 1
ATOM 993 N N . LEU A 1 126 ? -3.245 -3.909 -1.974 1.00 87.50 126 LEU A N 1
ATOM 994 C CA . LEU A 1 126 ? -1.951 -3.217 -1.999 1.00 87.50 126 LEU A CA 1
ATOM 995 C C . LEU A 1 126 ? -0.881 -4.038 -2.722 1.00 87.50 126 LEU A C 1
ATOM 997 O O . LEU A 1 126 ? -0.058 -3.468 -3.424 1.00 87.50 126 LEU A O 1
ATOM 1001 N N . GLY A 1 127 ? -0.876 -5.363 -2.543 1.00 86.69 127 GLY A N 1
ATOM 1002 C CA . GLY A 1 127 ? 0.033 -6.248 -3.273 1.00 86.69 127 GLY A CA 1
ATOM 1003 C C . GLY A 1 127 ? -0.190 -6.159 -4.781 1.00 86.69 127 GLY A C 1
ATOM 1004 O O . GLY A 1 127 ? 0.761 -5.936 -5.519 1.00 86.69 127 GLY A O 1
ATOM 1005 N N . ALA A 1 128 ? -1.448 -6.240 -5.222 1.00 86.38 128 ALA A N 1
ATOM 1006 C CA . ALA A 1 128 ? -1.803 -6.114 -6.632 1.00 86.38 128 ALA A CA 1
ATOM 1007 C C . ALA A 1 128 ? -1.455 -4.731 -7.210 1.00 86.38 128 ALA A C 1
ATOM 1009 O O . ALA A 1 128 ? -0.872 -4.660 -8.285 1.00 86.38 128 ALA A O 1
ATOM 1010 N N . GLU A 1 129 ? -1.749 -3.645 -6.489 1.00 83.06 129 GLU A N 1
ATOM 1011 C CA . GLU A 1 129 ? -1.415 -2.278 -6.915 1.00 83.06 129 GLU A CA 1
ATOM 1012 C C . GLU A 1 129 ? 0.103 -2.071 -7.030 1.00 83.06 129 GLU A C 1
ATOM 1014 O O . GLU A 1 129 ? 0.578 -1.511 -8.017 1.00 83.06 129 GLU A O 1
ATOM 1019 N N . LEU A 1 130 ? 0.885 -2.556 -6.058 1.00 84.75 130 LEU A N 1
ATOM 1020 C CA . LEU A 1 130 ? 2.349 -2.478 -6.108 1.00 84.75 130 LEU A CA 1
ATOM 1021 C C . LEU A 1 130 ? 2.924 -3.302 -7.266 1.00 84.75 130 LEU A C 1
ATOM 1023 O O . LEU A 1 130 ? 3.835 -2.839 -7.952 1.00 84.75 130 LEU A O 1
ATOM 1027 N N . ASP A 1 131 ? 2.392 -4.502 -7.503 1.00 88.94 131 ASP A N 1
ATOM 1028 C CA . ASP A 1 131 ? 2.811 -5.351 -8.619 1.00 88.94 131 ASP A CA 1
ATOM 1029 C C . ASP A 1 131 ? 2.466 -4.720 -9.979 1.00 88.94 131 ASP A C 1
ATOM 1031 O O . ASP A 1 131 ? 3.261 -4.813 -10.917 1.00 88.94 131 ASP A O 1
ATOM 1035 N N . GLU A 1 132 ? 1.318 -4.045 -10.098 1.00 88.75 132 GLU A N 1
ATOM 1036 C CA . GLU A 1 132 ? 0.937 -3.303 -11.306 1.00 88.75 132 GLU A CA 1
ATOM 1037 C C . GLU A 1 132 ? 1.842 -2.093 -11.557 1.00 88.75 132 GLU A C 1
ATOM 1039 O O . GLU A 1 132 ? 2.317 -1.920 -12.681 1.00 88.75 132 GLU A O 1
ATOM 1044 N N . VAL A 1 133 ? 2.139 -1.292 -10.526 1.00 86.75 133 VAL A N 1
ATOM 1045 C CA . VAL A 1 133 ? 3.065 -0.151 -10.644 1.00 86.75 133 VAL A CA 1
ATOM 1046 C C . VAL A 1 133 ? 4.453 -0.632 -11.072 1.00 86.75 133 VAL A C 1
ATOM 1048 O O . VAL A 1 133 ? 4.983 -0.148 -12.071 1.00 86.75 133 VAL A O 1
ATOM 1051 N N . ASN A 1 134 ? 4.993 -1.657 -10.404 1.00 89.31 134 ASN A N 1
ATOM 1052 C CA . ASN A 1 134 ? 6.288 -2.243 -10.764 1.00 89.31 134 ASN A CA 1
ATOM 1053 C C . ASN A 1 134 ? 6.295 -2.796 -12.199 1.00 89.31 134 ASN A C 1
ATOM 1055 O O . ASN A 1 134 ? 7.287 -2.663 -12.919 1.00 89.31 134 ASN A O 1
ATOM 1059 N N . ARG A 1 135 ? 5.196 -3.423 -12.642 1.00 91.12 135 ARG A N 1
ATOM 1060 C CA . ARG A 1 135 ? 5.071 -3.929 -14.016 1.00 91.12 135 ARG A CA 1
ATOM 1061 C C . ARG A 1 135 ? 5.085 -2.791 -15.036 1.00 91.12 135 ARG A C 1
ATOM 1063 O O . ARG A 1 135 ? 5.749 -2.931 -16.060 1.00 91.12 135 ARG A O 1
ATOM 1070 N N . ASN A 1 136 ? 4.386 -1.691 -14.768 1.00 93.06 136 ASN A N 1
ATOM 1071 C CA . ASN A 1 136 ? 4.360 -0.535 -15.665 1.00 93.06 136 ASN A CA 1
ATOM 1072 C C . ASN A 1 136 ? 5.747 0.112 -15.781 1.00 93.06 136 ASN A C 1
ATOM 1074 O O . ASN A 1 136 ? 6.212 0.343 -16.895 1.00 93.06 136 ASN A O 1
ATOM 1078 N N . GLU A 1 137 ? 6.453 0.292 -14.660 1.00 93.25 137 GLU A N 1
ATOM 1079 C CA . GLU A 1 137 ? 7.836 0.795 -14.658 1.00 93.25 137 GLU A CA 1
ATOM 1080 C C . GLU A 1 137 ? 8.785 -0.118 -15.453 1.00 93.25 137 GLU A C 1
ATOM 1082 O O . GLU A 1 137 ? 9.629 0.356 -16.220 1.00 93.25 137 GLU A O 1
ATOM 1087 N N . LEU A 1 138 ? 8.634 -1.442 -15.321 1.00 93.12 138 LEU A N 1
ATOM 1088 C CA . LEU A 1 138 ? 9.406 -2.412 -16.101 1.00 93.12 138 LEU A CA 1
ATOM 1089 C C . LEU A 1 138 ? 9.109 -2.312 -17.602 1.00 93.12 138 LEU A C 1
ATOM 1091 O O . LEU A 1 138 ? 10.045 -2.353 -18.400 1.00 93.12 138 LEU A O 1
ATOM 1095 N N . ILE A 1 139 ? 7.841 -2.157 -17.994 1.00 94.94 139 ILE A N 1
ATOM 1096 C CA . ILE A 1 139 ? 7.446 -1.988 -19.401 1.00 94.94 139 ILE A CA 1
ATOM 1097 C C . ILE A 1 139 ? 8.058 -0.708 -19.976 1.00 94.94 139 ILE A C 1
ATOM 1099 O O . ILE A 1 139 ? 8.691 -0.763 -21.031 1.00 94.94 139 ILE A O 1
ATOM 1103 N N . GLU A 1 140 ? 7.938 0.420 -19.273 1.00 96.19 140 GLU A N 1
ATOM 1104 C CA . GLU A 1 140 ? 8.552 1.684 -19.696 1.00 96.19 140 GLU A CA 1
ATOM 1105 C C . GLU A 1 140 ? 10.069 1.542 -19.842 1.00 96.19 140 GLU A C 1
ATOM 1107 O O . GLU A 1 140 ? 10.664 2.019 -20.813 1.00 96.19 140 GLU A O 1
ATOM 1112 N N . ARG A 1 141 ? 10.717 0.839 -18.906 1.00 95.31 141 ARG A N 1
ATOM 1113 C CA . ARG A 1 141 ? 12.160 0.620 -18.966 1.00 95.31 141 ARG A CA 1
ATOM 1114 C C . ARG A 1 141 ? 12.570 -0.249 -20.151 1.00 95.31 141 ARG A C 1
ATOM 1116 O O . ARG A 1 141 ? 13.587 0.049 -20.778 1.00 95.31 141 ARG A O 1
ATOM 1123 N N . VAL A 1 142 ? 11.806 -1.296 -20.461 1.00 97.31 142 VAL A N 1
ATOM 1124 C CA . VAL A 1 142 ? 12.039 -2.144 -21.640 1.00 97.31 142 VAL A CA 1
ATOM 1125 C C . VAL A 1 142 ? 11.886 -1.323 -22.915 1.00 97.31 142 VAL A C 1
ATOM 1127 O O . VAL A 1 142 ? 12.806 -1.325 -23.725 1.00 97.31 142 VAL A O 1
ATOM 1130 N N . GLN A 1 143 ? 10.821 -0.531 -23.044 1.00 97.31 143 GLN A N 1
ATOM 1131 C CA . GLN A 1 143 ? 10.615 0.343 -24.206 1.00 97.31 143 GLN A CA 1
ATOM 1132 C C . GLN A 1 143 ? 11.758 1.353 -24.380 1.00 97.31 143 GLN A C 1
ATOM 1134 O O . GLN A 1 143 ? 12.265 1.547 -25.483 1.00 97.31 143 GLN A O 1
ATOM 1139 N N . GLN A 1 144 ? 12.229 1.963 -23.286 1.00 97.12 144 GLN A N 1
ATOM 1140 C CA . GLN A 1 144 ? 13.394 2.853 -23.328 1.00 97.12 144 GLN A CA 1
ATOM 1141 C C . GLN A 1 144 ? 14.667 2.131 -23.781 1.00 97.12 144 GLN A C 1
ATOM 1143 O O . GLN A 1 144 ? 15.481 2.713 -24.501 1.00 97.12 144 GLN A O 1
ATOM 1148 N N . LEU A 1 145 ? 14.881 0.895 -23.324 1.00 97.44 145 LEU A N 1
ATOM 1149 C CA . LEU A 1 145 ? 16.039 0.096 -23.717 1.00 97.44 145 LEU A CA 1
ATOM 1150 C C . LEU A 1 145 ? 15.951 -0.327 -25.182 1.00 97.44 145 LEU A C 1
ATOM 1152 O O . LEU A 1 145 ? 16.952 -0.217 -25.880 1.00 97.44 145 LEU A O 1
ATOM 1156 N N . GLU A 1 146 ? 14.777 -0.739 -25.657 1.00 97.00 146 GLU A N 1
ATOM 1157 C CA . GLU A 1 146 ? 14.527 -1.055 -27.065 1.00 97.00 146 GLU A CA 1
ATOM 1158 C C . GLU A 1 146 ? 14.800 0.160 -27.949 1.00 97.00 146 GLU A C 1
ATOM 1160 O O . GLU A 1 146 ? 15.584 0.058 -28.889 1.00 97.00 146 GLU A O 1
ATOM 1165 N N . GLN A 1 147 ? 14.267 1.334 -27.592 1.00 97.69 147 GLN A N 1
ATOM 1166 C CA . GLN A 1 147 ? 14.525 2.578 -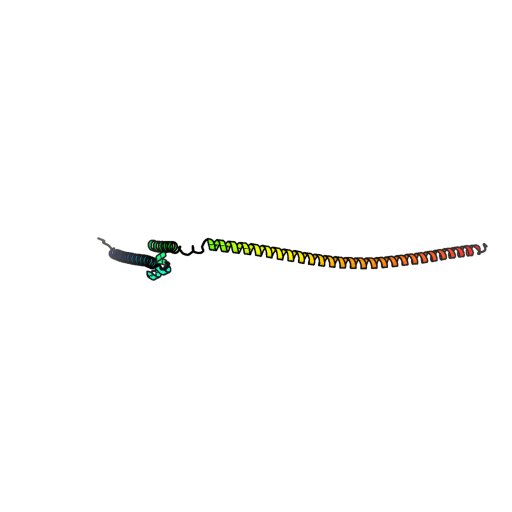28.319 1.00 97.69 147 GLN A CA 1
ATOM 1167 C C . GLN A 1 147 ? 16.029 2.871 -28.404 1.00 97.69 147 GLN A C 1
ATOM 1169 O O . GLN A 1 147 ? 16.555 3.105 -29.489 1.00 97.69 147 GLN A O 1
ATOM 1174 N N . ARG A 1 148 ? 16.748 2.795 -27.276 1.00 97.62 148 ARG A N 1
ATOM 1175 C CA . ARG A 1 148 ? 18.205 3.002 -27.255 1.00 97.62 148 ARG A CA 1
ATOM 1176 C C . ARG A 1 148 ? 18.948 1.980 -28.106 1.00 97.62 148 ARG A C 1
ATOM 1178 O O . ARG A 1 148 ? 19.905 2.352 -28.771 1.00 97.62 148 ARG A O 1
ATOM 1185 N N . ASN A 1 149 ? 18.513 0.723 -28.088 1.00 97.88 149 ASN A N 1
ATOM 1186 C CA . ASN A 1 149 ? 19.120 -0.333 -28.889 1.00 97.88 149 ASN A CA 1
ATOM 1187 C C . ASN A 1 149 ? 18.943 -0.043 -30.384 1.00 97.88 149 ASN A C 1
ATOM 1189 O O . ASN A 1 149 ? 19.919 -0.036 -31.120 1.00 97.88 149 ASN A O 1
ATOM 1193 N N . THR A 1 150 ? 17.735 0.352 -30.806 1.00 97.56 150 THR A N 1
ATOM 1194 C CA . THR A 1 150 ? 17.491 0.742 -32.204 1.00 97.56 150 THR A CA 1
ATOM 1195 C C . THR A 1 150 ? 18.329 1.941 -32.646 1.00 97.56 150 THR A C 1
ATOM 1197 O O . THR A 1 150 ? 18.827 1.948 -33.768 1.00 97.56 150 THR A O 1
ATOM 1200 N N . THR A 1 151 ? 18.527 2.936 -31.775 1.00 98.00 151 THR A N 1
ATOM 1201 C CA . THR A 1 151 ? 19.401 4.081 -32.068 1.00 98.00 151 THR A CA 1
ATOM 1202 C C . THR A 1 151 ? 20.858 3.646 -32.195 1.00 98.00 151 THR A C 1
ATOM 1204 O O . THR A 1 151 ? 21.515 4.018 -33.160 1.00 98.00 151 THR A O 1
ATOM 1207 N N . LEU A 1 152 ? 21.353 2.814 -31.274 1.00 98.00 152 LEU A N 1
ATOM 1208 C CA . LEU A 1 152 ? 22.721 2.293 -31.339 1.00 98.00 152 LEU A CA 1
ATOM 1209 C C . LEU A 1 152 ? 22.952 1.435 -32.589 1.00 98.00 152 LEU A C 1
ATOM 1211 O O . LEU A 1 152 ? 24.008 1.537 -33.206 1.00 98.00 152 LEU A O 1
ATOM 1215 N N . ASP A 1 153 ? 21.974 0.623 -32.991 1.00 97.69 153 ASP A N 1
ATOM 1216 C CA . ASP A 1 153 ? 22.055 -0.178 -34.215 1.00 97.69 153 ASP A CA 1
ATOM 1217 C C . ASP A 1 153 ? 22.118 0.704 -35.472 1.00 97.69 153 ASP A C 1
ATOM 1219 O O . ASP A 1 153 ? 22.878 0.407 -36.398 1.00 97.69 153 ASP A O 1
ATOM 1223 N N . GLN A 1 154 ? 21.363 1.809 -35.496 1.00 97.81 154 GLN A N 1
ATOM 1224 C CA . GLN A 1 154 ? 21.424 2.802 -36.574 1.00 97.81 154 GLN A CA 1
ATOM 1225 C C . GLN A 1 154 ? 22.794 3.483 -36.627 1.00 97.81 154 GLN A C 1
ATOM 1227 O O . GLN A 1 154 ? 23.436 3.458 -37.675 1.00 97.81 154 GLN A O 1
ATOM 1232 N N . GLU A 1 155 ? 23.284 4.003 -35.498 1.00 97.62 155 GLU A N 1
ATOM 1233 C CA . GLU A 1 155 ? 24.610 4.632 -35.401 1.00 97.62 155 GLU A CA 1
ATOM 1234 C C . GLU A 1 155 ? 25.726 3.672 -35.840 1.00 97.62 155 GLU A C 1
ATOM 1236 O O . GLU A 1 155 ? 26.663 4.050 -36.546 1.00 97.62 155 GLU A O 1
ATOM 1241 N N . LEU A 1 156 ? 25.614 2.399 -35.457 1.00 97.88 156 LEU A N 1
ATOM 1242 C CA . LEU A 1 156 ? 26.574 1.365 -35.816 1.00 97.88 156 LEU A CA 1
ATOM 1243 C C . LEU A 1 156 ? 26.523 1.039 -37.318 1.00 97.88 156 LEU A C 1
ATOM 1245 O O . LEU A 1 156 ? 27.575 0.842 -37.934 1.00 97.88 156 LEU A O 1
ATOM 1249 N N . SER A 1 157 ? 25.332 1.010 -37.923 1.00 97.88 157 SER A N 1
ATOM 1250 C CA . SER A 1 157 ? 25.177 0.870 -39.376 1.00 97.88 157 SER A CA 1
ATOM 1251 C C . SER A 1 157 ? 25.800 2.053 -40.117 1.00 97.88 157 SER A C 1
ATOM 1253 O O . SER A 1 157 ? 26.613 1.851 -41.016 1.00 97.88 157 SER A O 1
ATOM 1255 N N . GLU A 1 158 ? 25.490 3.280 -39.698 1.00 98.00 158 GLU A N 1
ATOM 1256 C CA . GLU A 1 158 ? 26.032 4.498 -40.305 1.00 98.00 158 GLU A CA 1
ATOM 1257 C C . GLU A 1 158 ? 27.562 4.544 -40.215 1.00 98.00 158 GLU A C 1
ATOM 1259 O O . GLU A 1 158 ? 28.241 4.858 -41.195 1.00 98.00 158 GLU A O 1
ATOM 1264 N N . ALA A 1 159 ? 28.132 4.168 -39.066 1.00 97.00 159 ALA A N 1
ATOM 1265 C CA . ALA A 1 159 ? 29.579 4.092 -38.894 1.00 97.00 159 ALA A CA 1
ATOM 1266 C C . ALA A 1 159 ? 30.222 3.048 -39.826 1.00 97.00 159 ALA A C 1
ATOM 1268 O O . ALA A 1 159 ? 31.295 3.292 -40.383 1.00 97.00 159 ALA A O 1
ATOM 1269 N N . ARG A 1 160 ? 29.574 1.894 -40.037 1.00 97.94 160 ARG A N 1
ATOM 1270 C CA . ARG A 1 160 ? 30.048 0.868 -40.986 1.00 97.94 160 ARG A CA 1
ATOM 1271 C C . ARG A 1 160 ? 30.014 1.360 -42.430 1.00 97.94 160 ARG A C 1
ATOM 1273 O O . ARG A 1 160 ? 30.970 1.120 -43.173 1.00 97.94 160 ARG A O 1
ATOM 1280 N N . ASP A 1 161 ? 28.962 2.074 -42.813 1.00 97.94 161 ASP A N 1
ATOM 1281 C CA . ASP A 1 161 ? 28.847 2.652 -44.153 1.00 97.94 161 ASP A CA 1
ATOM 1282 C C . ASP A 1 161 ? 29.932 3.713 -44.386 1.00 97.94 161 ASP A C 1
ATOM 1284 O O . ASP A 1 161 ? 30.584 3.728 -45.434 1.00 97.94 161 ASP A O 1
ATOM 1288 N N . GLN A 1 162 ? 30.211 4.544 -43.375 1.00 97.94 162 GLN A N 1
ATOM 1289 C CA . GLN A 1 162 ? 31.299 5.524 -43.419 1.00 97.94 162 GLN A CA 1
ATOM 1290 C C . GLN A 1 162 ? 32.676 4.865 -43.552 1.00 97.94 162 GLN A C 1
ATOM 1292 O O . GLN A 1 162 ? 33.480 5.312 -44.371 1.00 97.94 162 GLN A O 1
ATOM 1297 N N . ILE A 1 163 ? 32.949 3.797 -42.793 1.00 97.94 163 ILE A N 1
ATOM 1298 C CA . ILE A 1 163 ? 34.200 3.030 -42.914 1.00 97.94 163 ILE A CA 1
ATOM 1299 C C . ILE A 1 163 ? 34.346 2.491 -44.338 1.00 97.94 163 ILE A C 1
ATOM 1301 O O . ILE A 1 163 ? 35.370 2.723 -44.975 1.00 97.94 163 ILE A O 1
ATOM 1305 N N . THR A 1 164 ? 33.2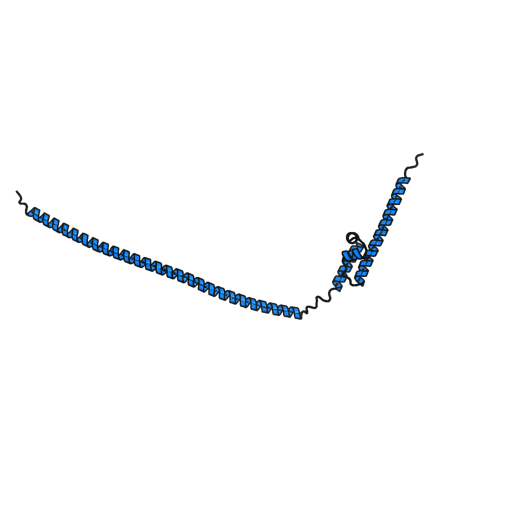99 1.858 -44.870 1.00 97.94 164 THR A N 1
ATOM 1306 C CA . THR A 1 164 ? 33.303 1.302 -46.232 1.00 97.94 164 THR A CA 1
ATOM 1307 C C . THR A 1 164 ? 33.581 2.381 -47.284 1.00 97.94 164 THR A C 1
ATOM 1309 O O . THR A 1 164 ? 34.380 2.180 -48.202 1.00 97.94 164 THR A O 1
ATOM 1312 N N . ALA A 1 165 ? 32.968 3.559 -47.136 1.00 97.88 165 ALA A N 1
ATOM 1313 C CA . ALA A 1 165 ? 33.187 4.687 -48.035 1.00 97.88 165 ALA A CA 1
ATOM 1314 C C . ALA A 1 165 ? 34.620 5.243 -47.947 1.00 97.88 165 ALA A C 1
ATOM 1316 O O . ALA A 1 165 ? 35.233 5.548 -48.974 1.00 97.88 165 ALA A O 1
ATOM 1317 N N . LEU A 1 166 ? 35.172 5.372 -46.737 1.00 97.62 166 LEU A N 1
ATOM 1318 C CA . LEU A 1 166 ? 36.544 5.842 -46.525 1.00 97.62 166 LEU A CA 1
ATOM 1319 C C . LEU A 1 166 ? 37.578 4.849 -47.061 1.00 97.62 166 LEU A C 1
ATOM 1321 O O . LEU A 1 166 ? 38.540 5.274 -47.698 1.00 97.62 166 LEU A O 1
ATOM 1325 N N . GLU A 1 167 ? 37.364 3.548 -46.869 1.00 97.75 167 GLU A N 1
ATOM 1326 C CA . GLU A 1 167 ? 38.206 2.500 -47.455 1.00 97.75 167 GLU A CA 1
ATOM 1327 C C . GLU A 1 167 ? 38.190 2.547 -48.988 1.00 97.75 167 GLU A C 1
ATOM 1329 O O . GLU A 1 167 ? 39.239 2.415 -49.618 1.00 97.75 167 GLU A O 1
ATOM 1334 N N . GLY A 1 168 ? 37.021 2.780 -49.597 1.00 97.69 168 GLY A N 1
ATOM 1335 C CA . GLY A 1 168 ? 36.902 2.970 -51.045 1.00 97.69 168 GLY A CA 1
ATOM 1336 C C . GLY A 1 168 ? 37.722 4.162 -51.546 1.00 97.69 168 GLY A C 1
ATOM 1337 O O . GLY A 1 168 ? 38.515 4.018 -52.474 1.00 97.69 168 GLY A O 1
ATOM 1338 N N . ARG A 1 169 ? 37.599 5.315 -50.876 1.00 97.69 169 ARG A N 1
ATOM 1339 C CA . ARG A 1 169 ? 38.372 6.528 -51.202 1.00 97.69 169 ARG A CA 1
ATOM 1340 C C . ARG A 1 169 ? 39.875 6.344 -51.005 1.00 97.69 169 ARG A C 1
ATOM 1342 O O . ARG A 1 169 ? 40.658 6.914 -51.759 1.00 97.69 169 ARG A O 1
ATOM 1349 N N . LEU A 1 170 ? 40.280 5.578 -49.990 1.00 97.94 170 LEU A N 1
ATOM 1350 C CA . LEU A 1 170 ? 41.686 5.265 -49.755 1.00 97.94 170 LEU A CA 1
ATOM 1351 C C . LEU A 1 170 ? 42.258 4.446 -50.916 1.00 97.94 170 LEU A C 1
ATOM 1353 O O . LEU A 1 170 ? 43.306 4.814 -51.438 1.00 97.94 170 LEU A O 1
ATOM 1357 N N . ARG A 1 171 ? 41.545 3.402 -51.363 1.00 97.88 171 ARG A N 1
ATOM 1358 C CA . ARG A 1 171 ? 41.961 2.585 -52.517 1.00 97.88 171 ARG A CA 1
ATOM 1359 C C . ARG A 1 171 ? 42.079 3.413 -53.795 1.00 97.88 171 ARG A C 1
ATOM 1361 O O . ARG A 1 171 ? 43.086 3.313 -54.483 1.00 97.88 171 ARG A O 1
ATOM 1368 N N . GLU A 1 172 ? 41.097 4.267 -54.079 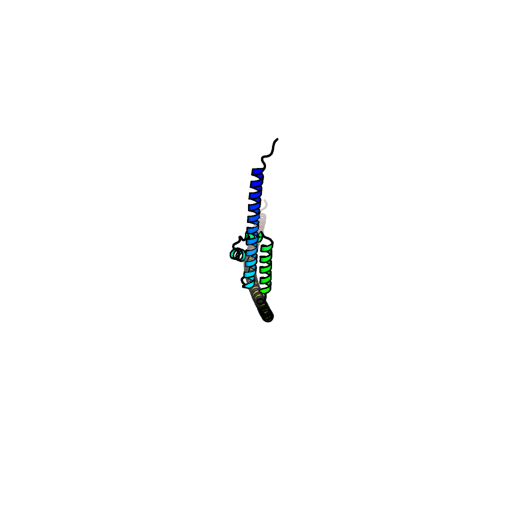1.00 97.50 172 GLU A N 1
ATOM 1369 C CA . GLU A 1 172 ? 41.131 5.152 -55.252 1.00 97.50 172 GLU A CA 1
ATOM 1370 C C . GLU A 1 172 ? 42.356 6.085 -55.223 1.00 97.50 172 GLU A C 1
ATOM 1372 O O . GLU A 1 172 ? 43.099 6.177 -56.198 1.00 97.50 172 GLU A O 1
ATOM 1377 N N . ALA A 1 173 ? 42.644 6.699 -54.070 1.00 97.12 173 ALA A N 1
ATOM 1378 C CA . ALA A 1 173 ? 43.822 7.548 -53.907 1.00 97.12 173 ALA A CA 1
ATOM 1379 C C . ALA A 1 173 ? 45.154 6.774 -54.024 1.00 97.12 173 ALA A C 1
ATOM 1381 O O . ALA A 1 173 ? 46.143 7.307 -54.536 1.00 97.12 173 ALA A O 1
ATOM 1382 N N . GLU A 1 174 ? 45.206 5.527 -53.546 1.00 97.56 174 GLU A N 1
ATOM 1383 C CA . GLU A 1 174 ? 46.367 4.638 -53.695 1.00 97.56 174 GLU A CA 1
ATOM 1384 C C . GLU A 1 174 ? 46.605 4.245 -55.163 1.00 97.56 174 GLU A C 1
ATOM 1386 O O . GLU A 1 174 ? 47.756 4.256 -55.629 1.00 97.56 174 GLU A O 1
ATOM 1391 N N . ASP A 1 175 ? 45.535 3.953 -55.904 1.00 97.38 175 ASP A N 1
ATOM 1392 C CA . ASP A 1 175 ? 45.577 3.649 -57.335 1.00 97.38 175 ASP A CA 1
ATOM 1393 C C . ASP A 1 175 ? 46.044 4.868 -58.145 1.00 97.38 175 ASP A C 1
ATOM 1395 O O . ASP A 1 175 ? 46.972 4.753 -58.956 1.00 97.38 175 ASP A O 1
ATOM 1399 N N . ASP A 1 176 ? 45.505 6.056 -57.857 1.00 97.06 176 ASP A N 1
ATOM 1400 C CA . ASP A 1 176 ? 45.920 7.323 -58.469 1.00 97.06 176 ASP A CA 1
ATOM 1401 C C . ASP A 1 176 ? 47.400 7.633 -58.207 1.00 97.06 176 ASP A C 1
ATOM 1403 O O . ASP A 1 176 ? 48.151 7.987 -59.126 1.00 97.06 176 ASP A O 1
ATOM 1407 N N . LEU A 1 177 ? 47.864 7.453 -56.964 1.00 97.19 177 LEU A N 1
ATOM 1408 C CA . LEU A 1 177 ? 49.273 7.630 -56.602 1.00 97.19 177 LEU A CA 1
ATOM 1409 C C . LEU A 1 177 ? 50.167 6.654 -57.377 1.00 97.19 177 LEU A C 1
ATOM 1411 O O . LEU A 1 177 ? 51.249 7.026 -57.850 1.00 97.19 177 LEU A O 1
ATOM 1415 N N . THR A 1 178 ? 49.729 5.404 -57.513 1.00 97.00 178 THR A N 1
ATOM 1416 C CA . THR A 1 178 ? 50.449 4.368 -58.257 1.00 97.00 178 THR A CA 1
ATOM 1417 C C . THR A 1 178 ? 50.514 4.707 -59.745 1.00 97.00 178 THR A C 1
ATOM 1419 O O . THR A 1 178 ? 51.593 4.634 -60.348 1.00 97.00 178 THR A O 1
ATOM 1422 N N . ALA A 1 179 ? 49.405 5.164 -60.331 1.00 95.94 179 ALA A N 1
ATOM 1423 C CA . ALA A 1 179 ? 49.335 5.621 -61.714 1.00 95.94 179 ALA A CA 1
ATOM 1424 C C . ALA A 1 179 ? 50.242 6.839 -61.965 1.00 95.94 179 ALA A C 1
ATOM 1426 O O . ALA A 1 179 ? 51.012 6.839 -62.934 1.00 95.94 179 ALA A O 1
ATOM 1427 N N . ALA A 1 180 ? 50.223 7.832 -61.068 1.00 96.06 180 ALA A N 1
ATOM 1428 C CA . ALA A 1 180 ? 51.064 9.029 -61.132 1.00 96.06 180 ALA A CA 1
ATOM 1429 C C . ALA A 1 180 ? 52.563 8.700 -61.006 1.00 96.06 180 ALA A C 1
ATOM 1431 O O . ALA A 1 180 ? 53.391 9.193 -61.773 1.00 96.06 180 ALA A O 1
ATOM 1432 N N . ARG A 1 181 ? 52.939 7.800 -60.088 1.00 95.88 181 ARG A N 1
ATOM 1433 C CA . ARG A 1 181 ? 54.322 7.296 -59.989 1.00 95.88 181 ARG A CA 1
ATOM 1434 C C . ARG A 1 181 ? 54.741 6.551 -61.257 1.00 95.88 181 ARG A C 1
ATOM 1436 O O . ARG A 1 181 ? 55.866 6.717 -61.737 1.00 95.88 181 ARG A O 1
ATOM 1443 N N . GLY A 1 182 ? 53.839 5.748 -61.821 1.00 95.31 182 GLY A N 1
ATOM 1444 C CA . GLY A 1 182 ? 54.056 5.037 -63.078 1.00 95.31 182 GLY A CA 1
ATOM 1445 C C . GLY A 1 182 ? 54.264 5.978 -64.268 1.00 95.31 182 GLY A C 1
ATOM 1446 O O . GLY A 1 182 ? 55.185 5.763 -65.062 1.00 95.31 182 GLY A O 1
ATOM 1447 N N . SER A 1 183 ? 53.450 7.032 -64.390 1.00 93.81 183 SER A N 1
ATOM 1448 C CA . SER A 1 183 ? 53.582 8.038 -65.451 1.00 93.81 183 SER A CA 1
ATOM 1449 C C . SER A 1 183 ? 54.877 8.839 -65.312 1.00 93.81 183 SER A C 1
ATOM 1451 O O . SER A 1 183 ? 55.605 8.965 -66.298 1.00 93.81 183 SER A O 1
ATOM 1453 N N . LEU A 1 184 ? 55.239 9.257 -64.093 1.00 93.50 184 LEU A N 1
ATOM 1454 C CA . LEU A 1 184 ? 56.501 9.943 -63.807 1.00 93.50 184 LEU A CA 1
ATOM 1455 C C . LEU A 1 184 ? 57.714 9.091 -64.205 1.00 93.50 184 LEU A C 1
ATOM 1457 O O . LEU A 1 184 ? 58.627 9.576 -64.869 1.00 93.50 184 LEU A O 1
ATOM 1461 N N . ARG A 1 185 ? 57.715 7.795 -63.867 1.00 94.19 185 ARG A N 1
ATOM 1462 C CA . ARG A 1 185 ? 58.801 6.877 -64.250 1.00 94.19 185 ARG A CA 1
ATOM 1463 C C . ARG A 1 185 ? 58.934 6.729 -65.768 1.00 94.19 185 ARG A C 1
ATOM 1465 O O . ARG A 1 185 ? 60.054 6.623 -66.268 1.00 94.19 185 ARG A O 1
ATOM 1472 N N . ARG A 1 186 ? 57.815 6.706 -66.502 1.00 91.69 186 ARG A N 1
ATOM 1473 C CA . ARG A 1 186 ? 57.826 6.684 -67.975 1.00 91.69 186 ARG A CA 1
ATOM 1474 C C . ARG A 1 186 ? 58.356 7.996 -68.548 1.00 91.69 186 ARG A C 1
ATOM 1476 O O . ARG A 1 186 ? 59.215 7.943 -69.419 1.00 91.69 186 ARG A O 1
ATOM 1483 N N . ALA A 1 187 ? 57.909 9.136 -68.021 1.00 90.69 187 ALA A N 1
ATOM 1484 C CA . ALA A 1 187 ? 58.391 10.452 -68.433 1.00 90.69 187 ALA A CA 1
ATOM 1485 C C . ALA A 1 187 ? 59.908 10.580 -68.228 1.00 90.69 187 ALA A C 1
ATOM 1487 O O . ALA A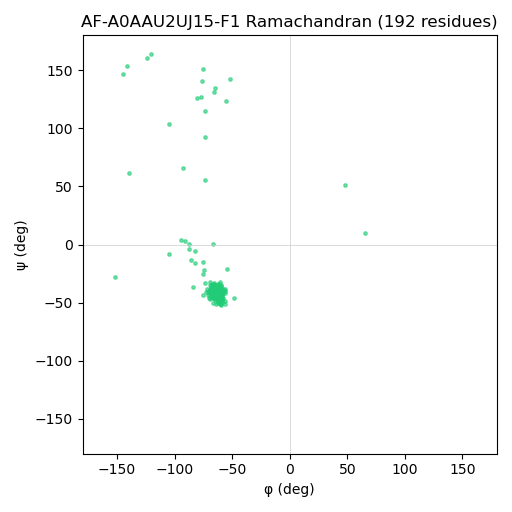 1 187 ? 60.616 10.924 -69.166 1.00 90.69 187 ALA A O 1
ATOM 1488 N N . MET A 1 188 ? 60.427 10.189 -67.057 1.00 90.94 188 MET A N 1
ATOM 1489 C CA . MET A 1 188 ? 61.870 10.213 -66.779 1.00 90.94 188 MET A CA 1
ATOM 1490 C C . MET A 1 188 ? 62.692 9.322 -67.722 1.00 90.94 188 MET A C 1
ATOM 1492 O O . MET A 1 188 ? 63.821 9.667 -68.040 1.00 90.94 188 MET A O 1
ATOM 1496 N N . ARG A 1 189 ? 62.148 8.191 -68.192 1.00 88.50 189 ARG A N 1
ATOM 1497 C CA . ARG A 1 189 ? 62.821 7.333 -69.188 1.00 88.50 189 ARG A CA 1
ATOM 1498 C C . ARG A 1 189 ? 62.785 7.894 -70.611 1.00 88.50 189 ARG A C 1
ATOM 1500 O O . ARG A 1 189 ? 63.624 7.510 -71.414 1.00 88.50 189 ARG A O 1
ATOM 1507 N N . ALA A 1 190 ? 61.797 8.728 -70.931 1.00 80.50 190 ALA A N 1
ATOM 1508 C CA . ALA A 1 190 ? 61.617 9.310 -72.259 1.00 80.50 190 ALA A CA 1
ATOM 1509 C C . ALA A 1 190 ? 62.433 10.596 -72.473 1.00 80.50 190 ALA A C 1
ATOM 1511 O O . ALA A 1 190 ? 62.561 11.044 -73.609 1.00 80.50 190 ALA A O 1
ATOM 1512 N N . VAL A 1 191 ? 62.981 11.187 -71.406 1.00 74.62 191 VAL A N 1
ATOM 1513 C CA . VAL A 1 191 ? 63.905 12.326 -71.487 1.00 74.62 191 VAL A CA 1
ATOM 1514 C C . VAL A 1 191 ? 65.260 11.808 -71.994 1.00 74.62 191 VAL A C 1
ATOM 1516 O O . VAL A 1 191 ? 65.889 11.013 -71.292 1.00 74.62 191 VAL A O 1
ATOM 1519 N N . PRO A 1 192 ? 65.728 12.212 -73.191 1.00 61.19 192 PRO A N 1
ATOM 1520 C CA . PRO A 1 192 ? 67.038 11.808 -73.691 1.00 61.19 192 PRO A CA 1
ATOM 1521 C C . PRO A 1 192 ? 68.127 12.409 -72.799 1.00 61.19 192 PRO A C 1
ATOM 1523 O O . PRO A 1 192 ? 68.092 13.605 -72.507 1.00 61.19 192 PRO A O 1
ATOM 1526 N N . SER A 1 193 ? 69.086 11.595 -72.355 1.00 60.25 193 SER A N 1
ATOM 1527 C CA . SER A 1 193 ? 70.297 12.126 -71.723 1.00 60.25 193 SER A CA 1
ATOM 1528 C C . SER A 1 193 ? 71.099 12.935 -72.756 1.00 60.25 193 SER A C 1
ATOM 1530 O O . SER A 1 193 ? 71.215 12.461 -73.889 1.00 60.25 193 SER A O 1
ATOM 1532 N N . PRO A 1 194 ? 71.594 14.137 -72.401 1.00 58.09 194 PRO A N 1
ATOM 1533 C CA . PRO A 1 194 ? 72.427 14.958 -73.280 1.00 58.09 194 PRO A CA 1
ATOM 1534 C C . PRO A 1 194 ? 73.776 14.304 -73.596 1.00 58.09 194 PRO A C 1
ATOM 1536 O O . PRO A 1 194 ? 74.251 13.488 -72.769 1.00 58.09 194 PRO A O 1
#